Protein AF-A0A9W6KI22-F1 (afdb_monomer)

Solvent-accessible surface area (backbone atoms only — not comparable to full-atom values): 14494 Å² total; per-residue (Å²): 106,60,57,59,58,27,51,49,52,52,46,45,30,49,77,50,69,54,68,51,52,61,64,27,21,73,68,33,84,44,54,39,67,62,58,53,5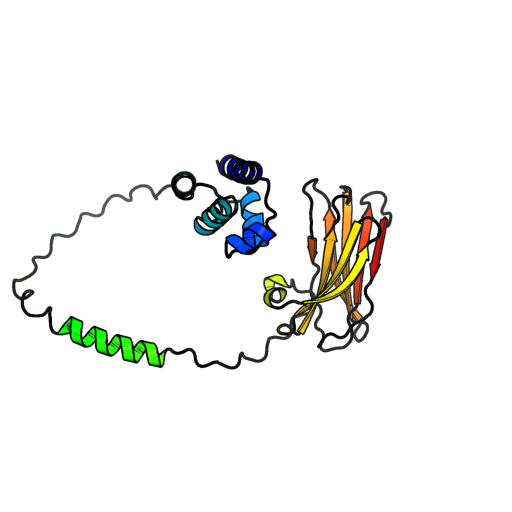4,53,69,60,52,84,62,82,64,56,69,67,62,50,42,28,52,32,51,44,34,75,43,64,51,69,65,52,47,59,51,49,53,52,56,48,40,70,77,51,61,75,78,75,82,69,80,78,73,80,79,79,78,87,81,84,79,73,91,72,74,84,75,64,67,74,64,56,58,59,54,52,55,59,52,50,56,58,51,57,67,71,60,55,77,68,85,66,76,71,72,82,60,65,73,45,58,66,55,38,54,41,70,86,71,54,32,63,80,70,45,42,79,78,46,76,38,69,25,74,88,37,34,33,41,26,38,33,36,12,65,68,26,38,26,32,26,30,35,37,36,43,43,98,64,65,64,70,50,26,33,42,36,30,32,28,39,27,76,74,79,66,50,70,20,78,34,78,45,72,38,79,58,94,67,84,68,54,63,52,70,34,26,20,38,48,37,92,69,44,37,39,24,30,36,42,40,35,26,36,68,78,72,81,42,81,74,38,62,38,63,51,73,70,43,64,77,117

Organism: NCBI:txid53360

Mean predicted aligned error: 17.87 Å

Foldseek 3Di:
DLLVLLVVLVVLCVVLVNDQLCLLCVQQVDDSVLLVVSNVSPDHRDLSSQLSSCVSSVHDSVVNNVVSVVVVCVVPPDPDPDPDDDDDDDDDDDDPPVPPPPPVVVVVVVVVVVVVVVPPPDPPPPPQAAQDDAQAACVVSVQVVQKDFDDWDAWPPWFIWTWIARPRNQKTWIKTFTDLRDDAQKKKKKKKAFPQVRRMHIDIDHRHDNPDPRMDITTMDHLPRFFMKMKIWIFGNPPTDTPTMDMDPGDRDD

Secondary structure (DSSP, 8-state):
-HHHHHHHHHHHHHHTT---HHHHHHHHSS-HHHHHHHTT-SSPPPHHHHHHHHHHTT--HHHHHHHHHHHHHHHSPPPP----PPPPPPPPPPTTTTSSHHHHHHHHHHHHHHHHHHT---------PPPPPTT--TTTTTGGGS-EEEEEEEETTTEEEEEEEETTTTEEEEEEEE-TTPPTTEEEEEEEEETTTTEEEEEEEEE-SSS---EEE---EESTTS-BEEEEEEEESSS--EEEEEE---B---

Radius of gyration: 26.82 Å; Cα contacts (8 Å, |Δi|>4): 424; chains: 1; bounding box: 65×58×65 Å

Structure (mmCIF, N/CA/C/O backbone):
data_AF-A0A9W6KI22-F1
#
_entry.id   AF-A0A9W6KI22-F1
#
loop_
_atom_site.group_PDB
_atom_site.id
_atom_site.type_symbol
_atom_site.label_atom_id
_atom_site.label_alt_id
_atom_site.label_comp_id
_atom_site.label_asym_id
_atom_site.label_entity_id
_atom_site.label_seq_id
_atom_site.pdbx_PDB_ins_code
_atom_site.Cartn_x
_atom_site.Cartn_y
_atom_site.Cartn_z
_atom_site.occupancy
_atom_site.B_iso_or_equiv
_atom_site.auth_seq_id
_atom_site.auth_comp_id
_atom_site.auth_asym_id
_atom_site.auth_atom_id
_atom_site.pdbx_PDB_model_num
ATOM 1 N N . MET A 1 1 ? 23.356 12.192 -16.806 1.00 72.50 1 MET A N 1
ATOM 2 C CA . MET A 1 1 ? 23.162 12.197 -15.324 1.00 72.50 1 MET A CA 1
ATOM 3 C C . MET A 1 1 ? 21.825 11.533 -15.016 1.00 72.50 1 MET A C 1
ATOM 5 O O . MET A 1 1 ? 20.826 11.917 -15.613 1.00 72.50 1 MET A O 1
ATOM 9 N N . ILE A 1 2 ? 21.770 10.596 -14.056 1.00 82.50 2 ILE A N 1
ATOM 10 C CA . ILE A 1 2 ? 20.562 9.794 -13.734 1.00 82.50 2 ILE A CA 1
ATOM 11 C C . ILE A 1 2 ? 19.304 10.658 -13.530 1.00 82.50 2 ILE A C 1
ATOM 13 O O . ILE A 1 2 ? 18.219 10.283 -13.966 1.00 82.50 2 ILE A O 1
ATOM 17 N N . THR A 1 3 ? 19.441 11.825 -12.899 1.00 78.94 3 THR A N 1
ATOM 18 C CA . THR A 1 3 ? 18.341 12.771 -12.658 1.00 78.94 3 THR A CA 1
ATOM 19 C C . THR A 1 3 ? 17.706 13.296 -13.946 1.00 78.94 3 THR A C 1
ATOM 21 O O . THR A 1 3 ? 16.484 13.364 -14.034 1.00 78.94 3 THR A O 1
ATOM 24 N N . GLU A 1 4 ? 18.509 13.614 -14.960 1.00 83.06 4 GLU A N 1
ATOM 25 C CA . GLU A 1 4 ? 18.040 14.094 -16.265 1.00 83.06 4 GLU A CA 1
ATOM 26 C C . GLU A 1 4 ? 17.373 12.972 -17.070 1.00 83.06 4 GLU A C 1
ATOM 28 O O . GLU A 1 4 ? 16.301 13.159 -17.642 1.00 83.06 4 GLU A O 1
ATOM 33 N N . PHE A 1 5 ? 17.949 11.767 -17.033 1.00 89.12 5 PHE A N 1
ATOM 34 C CA . PHE A 1 5 ? 17.352 10.580 -17.647 1.00 89.12 5 PHE A CA 1
ATOM 35 C C . PHE A 1 5 ? 15.961 10.272 -17.069 1.00 89.12 5 PHE A C 1
ATOM 37 O O . PHE A 1 5 ? 15.013 10.006 -17.810 1.00 89.12 5 PHE A O 1
ATOM 44 N N . VAL A 1 6 ? 15.817 10.356 -15.743 1.00 88.38 6 VAL A N 1
ATOM 45 C CA . VAL A 1 6 ? 14.535 10.153 -15.054 1.00 88.38 6 VAL A CA 1
ATOM 46 C C . VAL A 1 6 ? 13.544 11.284 -15.337 1.00 88.38 6 VAL A C 1
ATOM 48 O O . VAL A 1 6 ? 12.361 11.012 -15.545 1.00 88.38 6 VAL A O 1
ATOM 51 N N . ALA A 1 7 ? 14.002 12.537 -15.393 1.00 80.00 7 ALA A N 1
ATOM 52 C CA . ALA A 1 7 ? 13.156 13.677 -15.744 1.00 80.00 7 ALA A CA 1
ATOM 53 C C . ALA A 1 7 ? 12.566 13.541 -17.156 1.00 80.00 7 ALA A C 1
ATOM 55 O O . ALA A 1 7 ? 11.394 13.847 -17.376 1.00 80.00 7 ALA A O 1
ATOM 56 N N . ASP A 1 8 ? 13.341 13.017 -18.101 1.00 88.50 8 ASP A N 1
ATOM 57 C CA . ASP A 1 8 ? 12.856 12.789 -19.458 1.00 88.50 8 ASP A CA 1
ATOM 58 C C . ASP A 1 8 ? 11.905 11.586 -19.553 1.00 88.50 8 ASP A C 1
ATOM 60 O O . ASP A 1 8 ? 10.964 11.625 -20.342 1.00 88.50 8 ASP A O 1
ATOM 64 N N . LEU A 1 9 ? 12.069 10.544 -18.726 1.00 89.88 9 LEU A N 1
ATOM 65 C CA . LEU A 1 9 ? 11.066 9.473 -18.610 1.00 89.88 9 LEU A CA 1
ATOM 66 C C . LEU A 1 9 ? 9.753 9.995 -18.013 1.00 89.88 9 LEU A C 1
ATOM 68 O O . LEU A 1 9 ? 8.669 9.604 -18.448 1.00 89.88 9 LEU A O 1
ATOM 72 N N . ALA A 1 10 ? 9.832 10.908 -17.041 1.00 81.81 10 ALA A N 1
ATOM 73 C CA . ALA A 1 10 ? 8.656 11.585 -16.508 1.00 81.81 10 ALA A CA 1
ATOM 74 C C . ALA A 1 10 ? 7.961 12.436 -17.586 1.00 81.81 10 ALA A C 1
ATOM 76 O O . ALA A 1 10 ? 6.735 12.398 -17.688 1.00 81.81 10 ALA A O 1
ATOM 77 N N . ARG A 1 11 ? 8.733 13.133 -18.431 1.00 81.50 11 ARG A N 1
ATOM 78 C CA . ARG A 1 11 ? 8.214 13.910 -19.567 1.00 81.50 11 ARG A CA 1
ATOM 79 C C . ARG A 1 11 ? 7.553 13.029 -20.622 1.00 81.50 11 ARG A C 1
ATOM 81 O O . ARG A 1 11 ? 6.425 13.312 -21.003 1.00 81.50 11 ARG A O 1
ATOM 88 N N . LEU A 1 12 ? 8.183 11.917 -21.002 1.00 89.94 12 LEU A N 1
ATOM 89 C CA . LEU A 1 12 ? 7.588 10.927 -21.906 1.00 89.94 12 LEU A CA 1
ATOM 90 C C . LEU A 1 12 ? 6.222 10.460 -21.389 1.00 89.94 12 LEU A C 1
ATOM 92 O O . LEU A 1 12 ? 5.256 10.358 -22.140 1.00 89.94 12 LEU A O 1
ATOM 96 N N . ARG A 1 13 ? 6.122 10.196 -20.081 1.00 84.44 13 ARG A N 1
ATOM 97 C CA . ARG A 1 13 ? 4.851 9.813 -19.462 1.00 84.44 13 ARG A CA 1
ATOM 98 C C . ARG A 1 13 ? 3.817 10.938 -19.524 1.00 84.44 13 ARG A C 1
ATOM 100 O O . ARG A 1 13 ? 2.644 10.641 -19.723 1.00 84.44 13 ARG A O 1
ATOM 107 N N . GLN A 1 14 ? 4.214 12.199 -19.361 1.00 70.25 14 GLN A N 1
ATOM 108 C CA . GLN A 1 14 ? 3.308 13.343 -19.521 1.00 70.25 14 GLN A CA 1
ATOM 109 C C . GLN A 1 14 ? 2.810 13.478 -20.966 1.00 70.25 14 GLN A C 1
ATOM 111 O O . GLN A 1 14 ? 1.608 13.617 -21.176 1.00 70.25 14 GLN A O 1
ATOM 116 N N . GLU A 1 15 ? 3.702 13.364 -21.950 1.00 73.88 15 GLU A N 1
ATOM 117 C CA . GLU A 1 15 ? 3.374 13.416 -23.384 1.00 73.88 15 GLU A CA 1
ATOM 118 C C . GLU A 1 15 ? 2.418 12.288 -23.799 1.00 73.88 15 GLU A C 1
ATOM 120 O O . GLU A 1 15 ? 1.520 12.498 -24.611 1.00 73.88 15 GLU A O 1
ATOM 125 N N . ALA A 1 16 ? 2.529 11.121 -23.160 1.00 79.19 16 ALA A N 1
ATOM 126 C CA . ALA A 1 16 ? 1.617 9.991 -23.329 1.00 79.19 16 ALA A CA 1
ATOM 127 C C . ALA A 1 16 ? 0.239 10.168 -22.647 1.00 79.19 16 ALA A C 1
ATOM 129 O O . ALA A 1 16 ? -0.540 9.217 -22.561 1.00 79.19 16 ALA A O 1
ATOM 130 N N . GLY A 1 17 ? -0.070 11.354 -22.109 1.00 64.50 17 GLY A N 1
ATOM 131 C CA . GLY A 1 17 ? -1.326 11.625 -21.401 1.00 64.50 17 GLY A CA 1
ATOM 132 C C . GLY A 1 17 ? -1.336 11.143 -19.949 1.00 64.50 17 GLY A C 1
ATOM 133 O O . GLY A 1 17 ? -2.397 10.895 -19.381 1.00 64.50 17 GLY A O 1
ATOM 134 N N . GLN A 1 18 ? -0.154 10.989 -19.348 1.00 69.56 18 GLN A N 1
ATOM 135 C CA . GLN A 1 18 ? 0.046 10.634 -17.944 1.00 69.56 18 GLN A CA 1
ATOM 136 C C . GLN A 1 18 ? -0.682 9.343 -17.516 1.00 69.56 18 GLN A C 1
ATOM 138 O O . GLN A 1 18 ? -1.385 9.333 -16.499 1.00 69.56 18 GLN A O 1
ATOM 143 N N . PRO A 1 19 ? -0.501 8.214 -18.239 1.00 72.69 19 PRO A N 1
ATOM 144 C CA . PRO A 1 19 ? -1.148 6.956 -17.889 1.00 72.69 19 PRO A CA 1
ATOM 145 C C . PRO A 1 19 ? -0.818 6.562 -16.445 1.00 72.69 19 PRO A C 1
ATOM 147 O O . PRO A 1 19 ? 0.294 6.786 -15.947 1.00 72.69 19 PRO A O 1
ATOM 150 N N . SER A 1 20 ? -1.796 5.991 -15.739 1.00 74.19 20 SER A N 1
ATOM 151 C CA . SER A 1 20 ? -1.563 5.484 -14.388 1.00 74.19 20 SER A CA 1
ATOM 152 C C . SER A 1 20 ? -0.548 4.344 -14.448 1.00 74.19 20 SER A C 1
ATOM 154 O O . SER A 1 20 ? -0.566 3.527 -15.368 1.00 74.19 20 SER A O 1
ATOM 156 N N . LEU A 1 21 ? 0.321 4.240 -13.444 1.00 74.19 21 LEU A N 1
ATOM 157 C CA . LEU A 1 21 ? 1.302 3.152 -13.362 1.00 74.19 21 LEU A CA 1
ATOM 158 C C . LEU A 1 21 ? 0.623 1.763 -13.352 1.00 74.19 21 LEU A C 1
ATOM 160 O O . LEU A 1 21 ? 1.250 0.770 -13.699 1.00 74.19 21 LEU A O 1
ATOM 164 N N . ARG A 1 22 ? -0.673 1.690 -13.006 1.00 70.56 22 ARG A N 1
ATOM 165 C CA . ARG A 1 22 ? -1.488 0.467 -13.056 1.00 70.56 22 ARG A CA 1
ATOM 166 C C . ARG A 1 22 ? -1.847 0.094 -14.494 1.00 70.56 22 ARG A C 1
ATOM 168 O O . ARG A 1 22 ? -1.623 -1.039 -14.895 1.00 70.56 22 ARG A O 1
ATOM 175 N N . ARG A 1 23 ? -2.298 1.069 -15.288 1.00 76.06 23 ARG A N 1
ATOM 176 C CA . ARG A 1 23 ? -2.519 0.904 -16.733 1.00 76.06 23 ARG A CA 1
ATOM 177 C C . ARG A 1 23 ? -1.216 0.581 -17.467 1.00 76.06 23 ARG A C 1
ATOM 179 O O . ARG A 1 23 ? -1.202 -0.189 -18.420 1.00 76.06 23 ARG A O 1
ATOM 186 N N . MET A 1 24 ? -0.107 1.156 -17.009 1.00 81.25 24 MET A N 1
ATOM 187 C CA . MET A 1 24 ? 1.217 0.843 -17.542 1.00 81.25 24 MET A CA 1
ATOM 188 C C . MET A 1 24 ? 1.662 -0.581 -17.184 1.00 81.25 24 MET A C 1
ATOM 190 O O . MET A 1 24 ? 2.237 -1.260 -18.028 1.00 81.25 24 MET A O 1
ATOM 194 N N . ALA A 1 25 ? 1.360 -1.058 -15.972 1.00 76.00 25 ALA A N 1
ATOM 195 C CA . ALA A 1 25 ? 1.657 -2.425 -15.538 1.00 76.00 25 ALA A CA 1
ATOM 196 C C . ALA A 1 25 ? 0.929 -3.481 -16.387 1.00 76.00 25 ALA A C 1
ATOM 198 O O . ALA A 1 25 ? 1.526 -4.492 -16.752 1.00 76.00 25 ALA A O 1
ATOM 199 N N . GLU A 1 26 ? -0.324 -3.209 -16.768 1.00 72.12 26 GLU A N 1
ATOM 200 C CA . GLU A 1 26 ? -1.114 -4.059 -17.672 1.00 72.12 26 GLU A CA 1
ATOM 201 C C . GLU A 1 26 ? -0.474 -4.191 -19.064 1.00 72.12 26 GLU A C 1
ATOM 203 O O . GLU A 1 26 ? -0.475 -5.277 -19.638 1.00 72.12 26 GLU A O 1
ATOM 208 N N . LYS A 1 27 ? 0.126 -3.113 -19.591 1.00 71.94 27 LYS A N 1
ATOM 209 C CA . LYS A 1 27 ? 0.861 -3.123 -20.871 1.00 71.94 27 LYS A CA 1
ATOM 210 C C . LYS A 1 27 ? 2.283 -3.696 -20.760 1.00 71.94 27 LYS A C 1
ATOM 212 O O . LYS A 1 27 ? 2.824 -4.203 -21.739 1.00 71.94 27 LYS A O 1
ATOM 217 N N . GLY A 1 28 ? 2.926 -3.530 -19.605 1.00 62.56 28 GLY A N 1
ATOM 218 C CA . GLY A 1 28 ? 4.374 -3.681 -19.448 1.00 62.56 28 GLY A CA 1
ATOM 219 C C . GLY A 1 28 ? 4.847 -5.019 -18.887 1.00 62.56 28 GLY A C 1
ATOM 220 O O . GLY A 1 28 ? 6.049 -5.249 -18.888 1.00 62.56 28 GLY A O 1
ATOM 221 N N . HIS A 1 29 ? 3.956 -5.886 -18.393 1.00 64.81 29 HIS A N 1
ATOM 222 C CA . HIS A 1 29 ? 4.313 -7.118 -17.663 1.00 64.81 29 HIS A CA 1
ATOM 223 C C . HIS A 1 29 ? 5.250 -6.896 -16.452 1.00 64.81 29 HIS A C 1
ATOM 225 O O . HIS A 1 29 ? 5.902 -7.825 -15.983 1.00 64.81 29 HIS A O 1
ATOM 231 N N . TYR A 1 30 ? 5.287 -5.675 -15.908 1.00 71.50 30 TYR A N 1
ATOM 232 C CA . TYR A 1 30 ? 5.976 -5.321 -14.664 1.00 71.50 30 TYR A CA 1
ATOM 233 C C . TYR A 1 30 ? 4.970 -4.783 -13.653 1.00 71.50 30 TYR A C 1
ATOM 235 O O . TYR A 1 30 ? 3.969 -4.172 -14.024 1.00 71.50 30 TYR A O 1
ATOM 243 N N . SER A 1 31 ? 5.240 -4.970 -12.360 1.00 70.25 31 SER A N 1
ATOM 244 C CA . SER A 1 31 ? 4.373 -4.430 -11.313 1.00 70.25 31 SER A CA 1
ATOM 245 C C . SER A 1 31 ? 4.371 -2.897 -11.326 1.00 70.25 31 SER A C 1
ATOM 247 O O . SER A 1 31 ? 5.374 -2.250 -11.632 1.00 70.25 31 SER A O 1
ATOM 249 N N . HIS A 1 32 ? 3.252 -2.297 -10.917 1.00 60.56 32 HIS A N 1
ATOM 250 C CA . HIS A 1 32 ? 3.150 -0.849 -10.706 1.00 60.56 32 HIS A CA 1
ATOM 251 C C . HIS A 1 32 ? 4.264 -0.330 -9.779 1.00 60.56 32 HIS A C 1
ATOM 253 O O . HIS A 1 32 ? 4.785 0.763 -9.985 1.00 60.56 32 HIS A O 1
ATOM 259 N N . THR A 1 33 ? 4.654 -1.107 -8.763 1.00 69.12 33 THR A N 1
ATOM 260 C CA . THR A 1 33 ? 5.739 -0.760 -7.834 1.00 69.12 33 THR A CA 1
ATOM 261 C C . THR A 1 33 ? 7.093 -0.698 -8.541 1.00 69.12 33 THR A C 1
ATOM 263 O O . THR A 1 33 ? 7.835 0.268 -8.359 1.00 69.12 33 THR A O 1
ATOM 266 N N . ALA A 1 34 ? 7.395 -1.670 -9.410 1.00 74.12 34 ALA A N 1
ATOM 267 C CA . ALA A 1 34 ? 8.600 -1.645 -10.235 1.00 74.12 34 ALA A CA 1
ATOM 268 C C . ALA A 1 34 ? 8.599 -0.425 -11.167 1.00 74.12 34 ALA A C 1
ATOM 270 O O . ALA A 1 34 ? 9.575 0.321 -11.201 1.00 74.12 34 ALA A O 1
ATOM 271 N N . LEU A 1 35 ? 7.484 -0.140 -11.842 1.00 80.31 35 LEU A N 1
ATOM 272 C CA . LEU A 1 35 ? 7.360 1.038 -12.706 1.00 80.31 35 LEU A CA 1
ATOM 273 C C . LEU A 1 35 ? 7.461 2.361 -11.929 1.00 80.31 35 LEU A C 1
ATOM 275 O O . LEU A 1 35 ? 8.036 3.322 -12.429 1.00 80.31 35 LEU A O 1
ATOM 279 N N . SER A 1 36 ? 6.970 2.417 -10.689 1.00 76.00 36 SER A N 1
ATOM 280 C CA . SER A 1 36 ? 7.130 3.589 -9.818 1.00 76.00 36 SER A CA 1
ATOM 281 C C . SER A 1 36 ? 8.596 3.852 -9.475 1.00 76.00 36 SER A C 1
ATOM 283 O O . SER A 1 36 ? 9.003 5.006 -9.347 1.00 76.00 36 SER A O 1
ATOM 285 N N . SER A 1 37 ? 9.399 2.794 -9.324 1.00 81.69 37 SER A N 1
ATOM 286 C CA . SER A 1 37 ? 10.819 2.914 -8.975 1.00 81.69 37 SER A CA 1
ATOM 287 C C . SER A 1 37 ? 11.656 3.582 -10.072 1.00 81.69 37 SER A C 1
ATOM 289 O O . SER A 1 37 ? 12.655 4.233 -9.759 1.00 81.69 37 SER A O 1
ATOM 291 N N . VAL A 1 38 ? 11.207 3.500 -11.332 1.00 85.75 38 VAL A N 1
ATOM 292 C CA . VAL A 1 38 ? 11.830 4.154 -12.496 1.00 85.75 38 VAL A CA 1
ATOM 293 C C . VAL A 1 38 ? 11.945 5.662 -12.284 1.00 85.75 38 VAL A C 1
ATOM 295 O O . VAL A 1 38 ? 12.946 6.265 -12.656 1.00 85.75 38 VAL A O 1
ATOM 298 N N . LEU A 1 39 ? 10.952 6.258 -11.620 1.00 81.62 39 LEU A N 1
ATOM 299 C CA . LEU A 1 39 ? 10.869 7.700 -11.398 1.00 81.62 39 LEU A CA 1
ATOM 300 C C . LEU A 1 39 ? 11.556 8.167 -10.103 1.00 81.62 39 LEU A C 1
ATOM 302 O O . LEU A 1 39 ? 11.495 9.344 -9.765 1.00 81.62 39 LEU A O 1
ATOM 306 N N . SER A 1 40 ? 12.212 7.264 -9.365 1.00 77.81 40 SER A N 1
ATOM 307 C CA . SER A 1 40 ? 12.787 7.574 -8.046 1.00 77.81 40 SER A CA 1
ATOM 308 C C . SER A 1 40 ? 14.089 8.380 -8.084 1.00 77.81 40 SER A C 1
ATOM 310 O O . SER A 1 40 ? 14.469 8.955 -7.068 1.00 77.81 40 SER A O 1
ATOM 312 N N . GLY A 1 41 ? 14.819 8.374 -9.206 1.00 74.75 41 GLY A N 1
ATOM 313 C CA . GLY A 1 41 ? 16.088 9.101 -9.352 1.00 74.75 41 GLY A CA 1
ATOM 314 C C . GLY A 1 41 ? 17.264 8.576 -8.513 1.00 74.75 41 GLY A C 1
ATOM 315 O O . GLY A 1 41 ? 18.350 9.139 -8.594 1.00 74.75 41 GLY A O 1
ATOM 316 N N . LYS A 1 42 ? 17.087 7.504 -7.723 1.00 76.88 42 LYS A N 1
ATOM 317 C CA . LYS A 1 42 ? 18.123 6.983 -6.804 1.00 76.88 42 LYS A CA 1
ATOM 318 C C . LYS A 1 42 ? 19.215 6.163 -7.498 1.00 76.88 42 LYS A C 1
ATOM 320 O O . LYS A 1 42 ? 20.333 6.082 -7.003 1.00 76.88 42 LYS A O 1
ATOM 325 N N . ARG A 1 43 ? 18.875 5.495 -8.600 1.00 82.69 43 ARG A N 1
ATOM 326 C CA . ARG A 1 43 ? 19.752 4.610 -9.384 1.00 82.69 43 ARG A CA 1
ATOM 327 C C . ARG A 1 43 ? 19.235 4.523 -10.812 1.00 82.69 43 ARG A C 1
ATOM 329 O O . ARG A 1 43 ? 18.037 4.701 -11.027 1.00 82.69 43 ARG A O 1
ATOM 336 N N . LEU A 1 44 ? 20.113 4.194 -11.760 1.00 87.12 44 LEU A N 1
ATOM 337 C CA . LEU A 1 44 ? 19.673 3.867 -13.112 1.00 87.12 44 LEU A CA 1
ATOM 338 C C . LEU A 1 44 ? 18.790 2.597 -13.049 1.00 87.12 44 LEU A C 1
ATOM 340 O O . LEU A 1 44 ? 19.231 1.584 -12.488 1.00 87.12 44 LEU A O 1
ATOM 344 N N . PRO A 1 45 ? 17.542 2.631 -13.551 1.00 87.38 45 PRO A N 1
ATOM 345 C CA . PRO A 1 45 ? 16.683 1.447 -13.622 1.00 87.38 45 PRO A CA 1
ATOM 346 C C . PRO A 1 45 ? 17.286 0.389 -14.554 1.00 87.38 45 PRO A C 1
ATOM 348 O O . PRO A 1 45 ? 18.131 0.712 -15.387 1.00 87.38 45 PRO A O 1
ATOM 351 N N . SER A 1 46 ? 16.853 -0.874 -14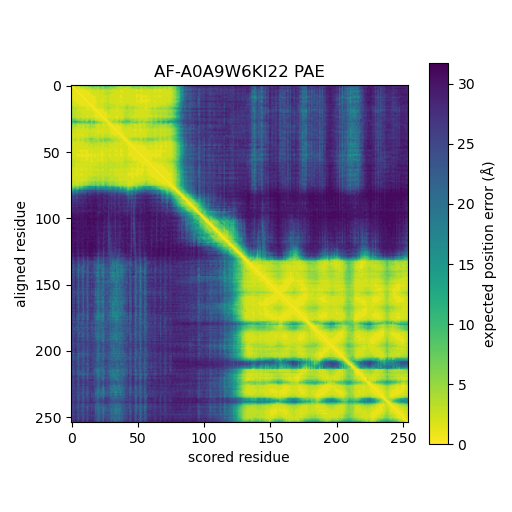.460 1.00 88.31 46 SER A N 1
ATOM 352 C CA . SER A 1 46 ? 17.298 -1.885 -15.431 1.00 88.31 46 SER A CA 1
ATOM 353 C C . SER A 1 46 ? 16.826 -1.533 -16.846 1.00 88.31 46 SER A C 1
ATOM 355 O O . SER A 1 46 ? 15.808 -0.854 -17.030 1.00 88.31 46 SER A O 1
ATOM 357 N N . GLN A 1 47 ? 17.562 -2.004 -17.855 1.00 90.06 47 GLN A N 1
ATOM 358 C CA . GLN A 1 47 ? 17.222 -1.781 -19.260 1.00 90.06 47 GLN A CA 1
ATOM 359 C C . GLN A 1 47 ? 15.806 -2.279 -19.570 1.00 90.06 47 GLN A C 1
ATOM 361 O O . GLN A 1 47 ? 15.003 -1.538 -20.128 1.00 90.06 47 GLN A O 1
ATOM 366 N N . GLU A 1 48 ? 15.464 -3.495 -19.140 1.00 86.94 48 GLU A N 1
ATOM 367 C CA . GLU A 1 48 ? 14.148 -4.092 -19.391 1.00 86.94 48 GLU A CA 1
ATOM 368 C C . GLU A 1 48 ? 13.004 -3.299 -18.745 1.00 86.94 48 GLU A C 1
ATOM 370 O O . GLU A 1 48 ? 12.000 -3.017 -19.400 1.00 86.94 48 GLU A O 1
ATOM 375 N N . LEU A 1 49 ? 13.179 -2.865 -17.491 1.00 87.06 49 LEU A N 1
ATOM 376 C CA . LEU A 1 49 ? 12.186 -2.060 -16.780 1.00 87.06 49 LEU A CA 1
ATOM 377 C C . LEU A 1 49 ? 12.001 -0.684 -17.439 1.00 87.06 49 LEU A C 1
ATOM 379 O O . LEU A 1 49 ? 10.883 -0.178 -17.527 1.00 87.06 49 LEU A O 1
ATOM 383 N N . THR A 1 50 ? 13.088 -0.102 -17.950 1.00 92.12 50 THR A N 1
ATOM 384 C CA . THR A 1 50 ? 13.052 1.142 -18.729 1.00 92.12 50 THR A CA 1
ATOM 385 C C . THR A 1 50 ? 12.271 0.946 -20.031 1.00 92.12 50 THR A C 1
ATOM 387 O O . THR A 1 50 ? 11.395 1.749 -20.339 1.00 92.12 50 THR A O 1
ATOM 390 N N . MET A 1 51 ? 12.529 -0.131 -20.782 1.00 93.81 51 MET A N 1
ATOM 391 C CA . MET A 1 51 ? 11.811 -0.411 -22.034 1.00 93.81 51 MET A CA 1
ATOM 392 C C . MET A 1 51 ? 10.324 -0.673 -21.791 1.00 93.81 51 MET A C 1
ATOM 394 O O . MET A 1 51 ? 9.488 -0.184 -22.544 1.00 93.81 51 MET A O 1
ATOM 398 N N . ALA A 1 52 ? 9.972 -1.381 -20.716 1.00 86.56 52 ALA A N 1
ATOM 399 C CA . ALA A 1 52 ? 8.578 -1.592 -20.344 1.00 86.56 52 ALA A CA 1
ATOM 400 C C . ALA A 1 52 ? 7.856 -0.282 -20.000 1.00 86.56 52 ALA A C 1
ATOM 402 O O . ALA A 1 52 ? 6.710 -0.087 -20.403 1.00 86.56 52 ALA A O 1
ATOM 403 N N . PHE A 1 53 ? 8.532 0.635 -19.300 1.00 89.38 53 PHE A N 1
ATOM 404 C CA . PHE A 1 53 ? 8.006 1.967 -19.007 1.00 89.38 53 PHE A CA 1
ATOM 405 C C . PHE A 1 53 ? 7.775 2.776 -20.292 1.00 89.38 53 PHE A C 1
ATOM 407 O O . PHE A 1 53 ? 6.712 3.365 -20.471 1.00 89.38 53 PHE A O 1
ATOM 414 N N . VAL A 1 54 ? 8.743 2.756 -21.212 1.00 94.62 54 VAL A N 1
ATOM 415 C CA . VAL A 1 54 ? 8.675 3.449 -22.508 1.00 94.62 54 VAL A CA 1
ATOM 416 C C . VAL A 1 54 ? 7.550 2.894 -23.378 1.00 94.62 54 VAL A C 1
ATOM 418 O O . VAL A 1 54 ? 6.732 3.665 -23.873 1.00 94.62 54 VAL A O 1
ATOM 421 N N . ARG A 1 55 ? 7.448 1.566 -23.496 1.00 91.31 55 ARG A N 1
ATOM 422 C CA . ARG A 1 55 ? 6.379 0.883 -24.236 1.00 91.31 55 ARG A CA 1
ATOM 423 C C . ARG A 1 55 ? 5.000 1.209 -23.676 1.00 91.31 55 ARG A C 1
ATOM 425 O O . ARG A 1 55 ? 4.055 1.417 -24.426 1.00 91.31 55 ARG A O 1
ATOM 432 N N . ALA A 1 56 ? 4.871 1.275 -22.353 1.00 87.44 56 ALA A N 1
ATOM 433 C CA . ALA A 1 56 ? 3.611 1.619 -21.710 1.00 87.44 56 ALA A CA 1
ATOM 434 C C . ALA A 1 56 ? 3.173 3.076 -21.962 1.00 87.44 56 ALA A C 1
ATOM 436 O O . ALA A 1 56 ? 1.972 3.354 -21.947 1.00 87.44 56 ALA A O 1
ATOM 437 N N . CYS A 1 57 ? 4.135 3.965 -22.222 1.00 88.12 57 CYS A N 1
ATOM 438 C CA . CYS A 1 57 ? 3.933 5.347 -22.662 1.00 88.12 57 CYS A CA 1
ATOM 439 C C . CYS A 1 57 ? 3.912 5.499 -24.195 1.00 88.12 57 CYS A C 1
ATOM 441 O O . CYS A 1 57 ? 3.976 6.621 -24.682 1.00 88.12 57 CYS A O 1
ATOM 443 N N . ASP A 1 58 ? 3.863 4.396 -24.949 1.00 88.94 58 ASP A N 1
ATOM 444 C CA . ASP A 1 58 ? 3.858 4.388 -26.418 1.00 88.94 58 ASP A CA 1
ATOM 445 C C . ASP A 1 58 ? 5.064 5.146 -27.041 1.00 88.94 58 ASP A C 1
ATOM 447 O O . ASP A 1 58 ? 4.981 5.704 -28.134 1.00 88.94 58 ASP A O 1
ATOM 451 N N . GLY A 1 59 ? 6.205 5.163 -26.337 1.00 89.12 59 GLY A N 1
ATOM 452 C CA . GLY A 1 59 ? 7.457 5.777 -26.787 1.00 89.12 59 GLY A CA 1
ATOM 453 C C . GLY A 1 59 ? 8.344 4.844 -27.624 1.00 89.12 59 GLY A C 1
ATOM 454 O O . GLY A 1 59 ? 8.185 3.624 -27.613 1.00 89.12 59 GLY A O 1
ATOM 455 N N . ASP A 1 60 ? 9.333 5.414 -28.320 1.00 92.38 60 ASP A N 1
ATOM 456 C CA . ASP A 1 60 ? 10.263 4.651 -29.166 1.00 92.38 60 ASP A CA 1
ATOM 457 C C . ASP A 1 60 ? 11.330 3.908 -28.339 1.00 92.38 60 ASP A C 1
ATOM 459 O O . ASP A 1 60 ? 12.324 4.485 -27.884 1.00 92.38 60 ASP A O 1
ATOM 463 N N . GLU A 1 61 ? 11.149 2.596 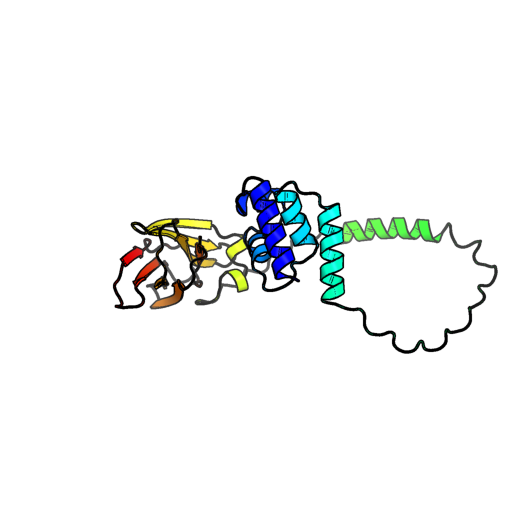-28.174 1.00 91.12 61 GLU A N 1
ATOM 464 C CA . GLU A 1 61 ? 12.088 1.736 -27.447 1.00 91.12 61 GLU A CA 1
ATOM 465 C C . GLU A 1 61 ? 13.520 1.786 -28.005 1.00 91.12 61 GLU A C 1
ATOM 467 O O . GLU A 1 61 ? 14.464 1.621 -27.237 1.00 91.12 61 GLU A O 1
ATOM 472 N N . SER A 1 62 ? 13.727 2.021 -29.305 1.00 91.06 62 SER A N 1
ATOM 473 C CA . SER A 1 62 ? 15.071 2.040 -29.900 1.00 91.06 62 SER A CA 1
ATOM 474 C C . SER A 1 62 ? 15.884 3.259 -29.451 1.00 91.06 62 SER A C 1
ATOM 476 O O . SER A 1 62 ? 17.041 3.122 -29.040 1.00 91.06 62 SER A O 1
ATOM 478 N N . VAL A 1 63 ? 15.247 4.433 -29.426 1.00 94.38 63 VAL A N 1
ATOM 479 C CA . VAL A 1 63 ? 15.834 5.694 -28.951 1.00 94.38 63 VAL A CA 1
ATOM 480 C C . VAL A 1 63 ? 16.172 5.591 -27.469 1.00 94.38 63 VAL A C 1
ATOM 482 O O . VAL A 1 63 ? 17.279 5.934 -27.039 1.00 94.38 63 VAL A O 1
ATOM 485 N N . TRP A 1 64 ? 15.231 5.073 -26.682 1.00 94.06 64 TRP A N 1
ATOM 486 C CA . TRP A 1 64 ? 15.404 4.924 -25.243 1.00 94.06 64 TRP A CA 1
ATOM 487 C C . TRP A 1 64 ? 16.450 3.874 -24.878 1.00 94.06 64 TRP A C 1
ATOM 489 O O . TRP A 1 64 ? 17.176 4.061 -23.902 1.00 94.06 64 TRP A O 1
ATOM 499 N N . ARG A 1 65 ? 16.583 2.807 -25.672 1.00 94.50 65 ARG A N 1
ATOM 500 C CA . ARG A 1 65 ? 17.613 1.781 -25.486 1.00 94.50 65 ARG A CA 1
ATOM 501 C C . ARG A 1 65 ? 19.012 2.341 -25.694 1.00 94.50 65 ARG A C 1
ATOM 503 O O . ARG A 1 65 ? 19.844 2.224 -24.800 1.00 94.50 65 ARG A O 1
ATOM 510 N N . ALA A 1 66 ? 19.231 3.026 -26.815 1.00 92.19 66 ALA A N 1
ATOM 511 C CA . ALA A 1 66 ? 20.511 3.666 -27.105 1.00 92.19 66 ALA A CA 1
ATOM 512 C C . ALA A 1 66 ? 20.878 4.705 -26.034 1.00 92.19 66 ALA A C 1
ATOM 514 O O . ALA A 1 66 ? 22.037 4.842 -25.650 1.00 92.19 66 ALA A O 1
ATOM 515 N N . ARG A 1 67 ? 19.886 5.438 -25.515 1.00 94.00 67 ARG A N 1
ATOM 516 C CA . ARG A 1 67 ? 20.101 6.389 -24.422 1.00 94.00 67 ARG A CA 1
ATOM 517 C C . ARG A 1 67 ? 20.470 5.701 -23.107 1.00 94.00 67 ARG A C 1
ATOM 519 O O . ARG A 1 67 ? 21.400 6.151 -22.446 1.00 94.00 67 ARG A O 1
ATOM 526 N N . TRP A 1 68 ? 19.763 4.631 -22.742 1.00 95.19 68 TRP A N 1
ATOM 527 C CA . TRP A 1 68 ? 20.047 3.856 -21.533 1.00 95.19 68 TRP A CA 1
ATOM 528 C C . TRP A 1 68 ? 21.468 3.284 -21.557 1.00 95.19 68 TRP A C 1
ATOM 530 O O . TRP A 1 68 ? 22.184 3.383 -20.567 1.00 95.19 68 TRP A O 1
ATOM 540 N N . GLU A 1 69 ? 21.902 2.752 -22.703 1.00 92.56 69 GLU A N 1
ATOM 541 C CA . GLU A 1 69 ? 23.252 2.204 -22.886 1.00 92.56 69 GLU A CA 1
ATOM 542 C C . GLU A 1 69 ? 24.345 3.260 -22.673 1.00 92.56 69 GLU A C 1
ATOM 544 O O . GLU A 1 69 ? 25.351 2.966 -22.026 1.00 92.56 69 GLU A O 1
ATOM 549 N N . ARG A 1 70 ? 24.136 4.500 -23.142 1.00 91.19 70 ARG A N 1
ATOM 550 C CA . ARG A 1 70 ? 25.071 5.611 -22.888 1.00 91.19 70 ARG A CA 1
ATOM 551 C C . ARG A 1 70 ? 25.182 5.940 -21.400 1.00 91.19 70 ARG A C 1
ATOM 553 O O . ARG A 1 70 ? 26.290 5.960 -20.877 1.00 91.19 70 ARG A O 1
ATOM 560 N N . GLU A 1 71 ? 24.056 6.141 -20.712 1.00 91.94 71 GLU A N 1
ATOM 561 C CA . GLU A 1 71 ? 24.059 6.447 -19.269 1.00 91.94 71 GLU A CA 1
ATOM 562 C C . GLU A 1 71 ? 24.661 5.287 -18.459 1.00 91.94 71 GLU A C 1
ATOM 564 O O . GLU A 1 71 ? 25.412 5.502 -17.511 1.00 91.94 71 GLU A O 1
ATOM 569 N N . HIS A 1 72 ? 24.385 4.038 -18.849 1.00 91.56 72 HIS A N 1
ATOM 570 C CA . HIS A 1 72 ? 24.973 2.867 -18.207 1.00 91.56 72 HIS A CA 1
ATOM 571 C C . HIS A 1 72 ? 26.494 2.807 -18.392 1.00 91.56 72 HIS A C 1
ATOM 573 O O . HIS A 1 72 ? 27.197 2.467 -17.442 1.00 91.56 72 HIS A O 1
ATOM 579 N N . ALA A 1 73 ? 27.008 3.132 -19.582 1.00 88.81 73 ALA A N 1
ATOM 580 C CA . ALA A 1 73 ? 28.443 3.164 -19.860 1.00 88.81 73 ALA A CA 1
ATOM 581 C C . ALA A 1 73 ? 29.166 4.299 -19.116 1.00 88.81 73 ALA A C 1
ATOM 583 O O . ALA A 1 73 ? 30.293 4.109 -18.667 1.00 88.81 73 ALA A O 1
ATOM 584 N N . GLU A 1 74 ? 28.521 5.456 -18.941 1.00 87.50 74 GLU A N 1
ATOM 585 C CA . GLU A 1 74 ? 29.056 6.559 -18.131 1.00 87.50 74 GLU A CA 1
ATOM 586 C C . GLU A 1 74 ? 29.134 6.198 -16.640 1.00 87.50 74 GLU A C 1
ATOM 588 O O . GLU A 1 74 ? 30.111 6.530 -15.971 1.00 87.50 74 GLU A O 1
ATOM 593 N N . LEU A 1 75 ? 28.121 5.496 -16.118 1.00 86.38 75 LEU A N 1
ATOM 594 C CA . LEU A 1 75 ? 28.076 5.055 -14.718 1.00 86.38 75 LEU A CA 1
ATOM 595 C C . LEU A 1 75 ? 28.963 3.837 -14.442 1.00 86.38 75 LEU A C 1
ATOM 597 O O . LEU A 1 75 ? 29.435 3.665 -13.320 1.00 86.38 75 LEU A O 1
ATOM 601 N N . ASN A 1 76 ? 29.175 2.995 -15.454 1.00 85.00 76 ASN A N 1
ATOM 602 C CA . ASN A 1 76 ? 29.996 1.791 -15.390 1.00 85.00 76 ASN A CA 1
ATOM 603 C C . ASN A 1 76 ? 31.077 1.848 -16.477 1.00 85.00 76 ASN A C 1
ATOM 605 O O . ASN A 1 76 ? 31.002 1.095 -17.456 1.00 85.00 76 ASN A O 1
ATOM 609 N N . PRO A 1 77 ? 32.077 2.736 -16.333 1.00 77.56 77 PRO A N 1
ATOM 610 C CA . PRO A 1 77 ? 33.174 2.787 -17.280 1.00 77.56 77 PRO A CA 1
ATOM 611 C C . PRO A 1 77 ? 33.880 1.423 -17.300 1.00 77.56 77 PRO A C 1
ATOM 613 O O . PRO A 1 77 ? 34.078 0.818 -16.238 1.00 77.56 77 PRO A O 1
ATOM 616 N N . PRO A 1 78 ? 34.257 0.905 -18.483 1.00 73.25 78 PRO A N 1
ATOM 617 C CA . PRO A 1 78 ? 35.002 -0.340 -18.554 1.00 73.25 78 PRO A CA 1
ATOM 618 C C . PRO A 1 78 ? 36.291 -0.210 -17.731 1.00 73.25 78 PRO A C 1
ATOM 620 O O . PRO A 1 78 ? 36.891 0.871 -17.700 1.00 73.25 78 PRO A O 1
ATOM 623 N N . PRO A 1 79 ? 36.739 -1.291 -17.065 1.00 67.50 79 PRO A N 1
ATOM 624 C CA . PRO A 1 79 ? 38.023 -1.273 -16.383 1.00 67.50 79 PRO A CA 1
ATOM 625 C C . PRO A 1 79 ? 39.098 -0.844 -17.383 1.00 67.50 79 PRO A C 1
ATOM 627 O O . PRO A 1 79 ? 39.121 -1.331 -18.518 1.00 67.50 79 PRO A O 1
ATOM 630 N N . ALA A 1 80 ? 39.961 0.090 -16.966 1.00 66.56 80 ALA A N 1
ATOM 631 C CA . ALA A 1 80 ? 41.104 0.518 -17.765 1.00 66.56 80 ALA A CA 1
ATOM 632 C C . ALA A 1 80 ? 41.819 -0.730 -18.303 1.00 66.56 80 ALA A C 1
ATOM 634 O O . ALA A 1 80 ? 41.963 -1.692 -17.541 1.00 66.56 80 ALA A O 1
ATOM 635 N N . PRO A 1 81 ? 42.217 -0.759 -19.589 1.00 60.25 81 PRO A N 1
ATOM 636 C CA . PRO A 1 81 ? 42.776 -1.959 -20.186 1.00 60.25 81 PRO A CA 1
ATOM 637 C C . PRO A 1 81 ? 43.961 -2.421 -19.341 1.00 60.25 81 PRO A C 1
ATOM 639 O O . PRO A 1 81 ? 45.012 -1.778 -19.311 1.00 60.25 81 PRO A O 1
ATOM 642 N N . ALA A 1 82 ? 43.771 -3.533 -18.627 1.00 57.53 82 ALA A N 1
ATOM 643 C CA . ALA A 1 82 ? 44.869 -4.251 -18.016 1.00 57.53 82 ALA A CA 1
ATOM 644 C C . ALA A 1 82 ? 45.828 -4.577 -19.158 1.00 57.53 82 ALA A C 1
ATOM 646 O O . ALA A 1 82 ? 45.402 -5.142 -20.170 1.00 57.53 82 ALA A O 1
ATOM 647 N N . ALA A 1 83 ? 47.081 -4.136 -19.020 1.00 56.31 83 ALA A N 1
ATOM 648 C CA . ALA A 1 83 ? 48.130 -4.346 -20.003 1.00 56.31 83 ALA A CA 1
ATOM 649 C C . ALA A 1 83 ? 48.025 -5.772 -20.552 1.00 56.31 83 ALA A C 1
ATOM 651 O O . ALA A 1 83 ? 48.093 -6.742 -19.794 1.00 56.31 83 ALA A O 1
ATOM 652 N N . ALA A 1 84 ? 47.758 -5.870 -21.855 1.00 52.03 84 ALA A N 1
ATOM 653 C CA . ALA A 1 84 ? 47.509 -7.133 -22.519 1.00 52.03 84 ALA A CA 1
ATOM 654 C C . ALA A 1 84 ? 48.674 -8.086 -22.233 1.00 52.03 84 ALA A C 1
ATOM 656 O O . ALA A 1 84 ? 49.802 -7.849 -22.669 1.00 52.03 84 ALA A O 1
ATOM 657 N N . LEU A 1 85 ? 48.405 -9.169 -21.502 1.00 55.56 85 LEU A N 1
ATOM 658 C CA . LEU A 1 85 ? 49.305 -10.314 -21.508 1.00 55.56 85 LEU A CA 1
ATOM 659 C C . LEU A 1 85 ? 49.457 -10.772 -22.968 1.00 55.56 85 LEU A C 1
ATOM 661 O O . LEU A 1 85 ? 48.454 -10.833 -23.688 1.00 55.56 85 LEU A O 1
ATOM 665 N N . PRO A 1 86 ? 50.686 -11.059 -23.430 1.00 54.47 86 PRO A N 1
ATOM 666 C CA . PRO A 1 86 ? 50.934 -11.382 -24.825 1.00 54.47 86 PRO A CA 1
ATOM 667 C C . PRO A 1 86 ? 50.093 -12.585 -25.259 1.00 54.47 86 PRO A C 1
ATOM 669 O O . PRO A 1 86 ? 50.039 -13.613 -24.580 1.00 54.47 86 PRO A O 1
ATOM 672 N N . ALA A 1 87 ? 49.425 -12.426 -26.401 1.00 57.84 87 ALA A N 1
ATOM 673 C CA . ALA A 1 87 ? 48.562 -13.433 -26.993 1.00 57.84 87 ALA A CA 1
ATOM 674 C C . ALA A 1 87 ? 49.320 -14.754 -27.208 1.00 57.84 87 ALA A C 1
ATOM 676 O O . ALA A 1 87 ? 50.400 -14.785 -27.800 1.00 57.84 87 ALA A O 1
ATOM 677 N N . ALA A 1 88 ? 48.727 -15.856 -26.746 1.00 55.75 88 ALA A N 1
ATOM 678 C CA . ALA A 1 88 ? 49.224 -17.198 -27.020 1.00 55.75 88 ALA A CA 1
ATOM 679 C C . ALA A 1 88 ? 49.198 -17.492 -28.539 1.00 55.75 88 ALA A C 1
ATOM 681 O O . ALA A 1 88 ? 48.285 -17.036 -29.236 1.00 55.75 88 ALA A O 1
ATOM 682 N N . PRO A 1 89 ? 50.163 -18.266 -29.072 1.00 55.34 89 PRO A N 1
ATOM 683 C CA . PRO A 1 89 ? 50.290 -18.492 -30.509 1.00 55.34 89 PRO A CA 1
ATOM 684 C C . PRO A 1 89 ? 49.108 -19.291 -31.088 1.00 55.34 89 PRO A C 1
ATOM 686 O O . PRO A 1 89 ? 48.508 -20.121 -30.391 1.00 55.34 89 PRO A O 1
ATOM 689 N N . PRO A 1 90 ? 48.780 -19.101 -32.381 1.00 56.44 90 PRO A N 1
ATOM 690 C CA . PRO A 1 90 ? 47.653 -19.777 -33.011 1.00 56.44 90 PRO A CA 1
ATOM 691 C C . PRO A 1 90 ? 47.901 -21.288 -33.112 1.00 56.44 90 PRO A C 1
ATOM 693 O O . PRO A 1 90 ? 48.856 -21.749 -33.741 1.00 56.44 90 PRO A O 1
ATOM 696 N N . ARG A 1 91 ? 47.005 -22.086 -32.519 1.00 64.56 91 ARG A N 1
ATOM 697 C CA . ARG A 1 91 ? 47.014 -23.549 -32.665 1.00 64.56 91 ARG A CA 1
ATOM 698 C C . ARG A 1 91 ? 46.582 -23.933 -34.085 1.00 64.56 91 ARG A C 1
ATOM 700 O O . ARG A 1 91 ? 45.455 -23.653 -34.492 1.00 64.56 91 ARG A O 1
ATOM 707 N N . ARG A 1 92 ? 47.461 -24.617 -34.827 1.00 58.38 92 ARG A N 1
ATOM 708 C CA . ARG A 1 92 ? 47.150 -25.228 -36.131 1.00 58.38 92 ARG A CA 1
ATOM 709 C C . ARG A 1 92 ? 46.157 -26.379 -35.939 1.00 58.38 92 ARG A C 1
ATOM 711 O O . ARG A 1 92 ? 46.441 -27.321 -35.204 1.00 58.38 92 ARG A O 1
ATOM 718 N N . ARG A 1 93 ? 44.998 -26.308 -36.596 1.00 58.78 93 ARG A N 1
ATOM 719 C CA . ARG A 1 93 ? 44.002 -27.392 -36.620 1.00 58.78 93 ARG A CA 1
ATOM 720 C C . ARG A 1 93 ? 44.379 -28.402 -37.720 1.00 58.78 93 ARG A C 1
ATOM 722 O O . ARG A 1 93 ? 44.515 -27.974 -38.865 1.00 58.78 93 ARG A O 1
ATOM 729 N N . PRO A 1 94 ? 44.578 -29.699 -37.422 1.00 57.72 94 PRO A N 1
ATOM 730 C CA . PRO A 1 94 ? 44.879 -30.696 -38.449 1.00 57.72 94 PRO A CA 1
ATOM 731 C C . PRO A 1 94 ? 43.633 -31.093 -39.261 1.00 57.72 94 PRO A C 1
ATOM 733 O O . PRO A 1 94 ? 42.506 -31.067 -38.769 1.00 57.72 94 PRO A O 1
ATOM 736 N N . ALA A 1 95 ? 43.869 -31.482 -40.515 1.00 57.72 95 ALA A N 1
ATOM 737 C CA . ALA A 1 95 ? 42.909 -31.610 -41.618 1.00 57.72 95 ALA A CA 1
ATOM 738 C C . ALA A 1 95 ? 41.889 -32.773 -41.541 1.00 57.72 95 ALA A C 1
ATOM 740 O O . ALA A 1 95 ? 41.313 -33.138 -42.559 1.00 57.72 95 ALA A O 1
ATOM 741 N N . TRP A 1 96 ? 41.623 -33.353 -40.368 1.00 58.09 96 TRP A N 1
ATOM 742 C CA . TRP A 1 96 ? 40.644 -34.447 -40.224 1.00 58.09 96 TRP A CA 1
ATOM 743 C C . TRP A 1 96 ? 39.224 -33.967 -39.862 1.00 58.09 96 TRP A C 1
ATOM 745 O O . TRP A 1 96 ? 38.309 -34.770 -39.690 1.00 58.09 96 TRP A O 1
ATOM 755 N N . TRP A 1 97 ? 39.006 -32.651 -39.770 1.00 53.28 97 TRP A N 1
ATOM 756 C CA . TRP A 1 97 ? 37.742 -32.061 -39.306 1.00 53.28 97 TRP A CA 1
ATOM 757 C C . TRP A 1 97 ? 36.592 -32.083 -40.330 1.00 53.28 97 TRP A C 1
ATOM 759 O O . TRP A 1 97 ? 35.485 -31.660 -40.014 1.00 53.28 97 TRP A O 1
ATOM 769 N N . THR A 1 98 ? 36.814 -32.597 -41.541 1.00 55.91 98 THR A N 1
ATOM 770 C CA . THR A 1 98 ? 35.801 -32.620 -42.610 1.00 55.91 98 THR A CA 1
ATOM 771 C C . THR A 1 98 ? 34.947 -33.892 -42.668 1.00 55.91 98 THR A C 1
ATOM 773 O O . THR A 1 98 ? 34.075 -33.963 -43.525 1.00 55.91 98 THR A O 1
ATOM 776 N N . ILE A 1 99 ? 35.110 -34.869 -41.761 1.00 55.22 99 ILE A N 1
ATOM 777 C CA . ILE A 1 99 ? 34.309 -36.120 -41.803 1.00 55.22 99 ILE A CA 1
ATOM 778 C C . ILE A 1 99 ? 33.375 -36.313 -40.581 1.00 55.22 99 ILE A C 1
ATOM 780 O O . ILE A 1 99 ? 32.425 -37.085 -40.654 1.00 55.22 99 ILE A O 1
ATOM 784 N N . ALA A 1 100 ? 33.525 -35.569 -39.477 1.00 53.56 100 ALA A N 1
ATOM 785 C CA . ALA A 1 100 ? 32.769 -35.840 -38.236 1.00 53.56 100 ALA A CA 1
ATOM 786 C C . ALA A 1 100 ? 31.454 -35.041 -38.038 1.00 53.56 100 ALA A C 1
ATOM 788 O O . ALA A 1 100 ? 30.760 -35.244 -37.041 1.00 53.56 100 ALA A O 1
ATOM 789 N N . ALA A 1 101 ? 31.089 -34.129 -38.946 1.00 54.25 101 ALA A N 1
ATOM 790 C CA . ALA A 1 101 ? 29.991 -33.177 -38.723 1.00 54.25 101 ALA A CA 1
ATOM 791 C C . ALA A 1 101 ? 28.542 -33.732 -38.815 1.00 54.25 101 ALA A C 1
ATOM 793 O O . ALA A 1 101 ? 27.709 -33.271 -38.034 1.00 54.25 101 ALA A O 1
ATOM 794 N N . PRO A 1 102 ? 28.175 -34.699 -39.684 1.00 48.84 102 PRO A N 1
ATOM 795 C CA . PRO A 1 102 ? 26.755 -35.038 -39.854 1.00 48.84 102 PRO A CA 1
ATOM 796 C C . PRO A 1 102 ? 26.203 -36.042 -38.818 1.00 48.84 102 PRO A C 1
ATOM 798 O O . PRO A 1 102 ? 24.992 -36.093 -38.598 1.00 48.84 102 PRO A O 1
ATOM 801 N N . VAL A 1 103 ? 27.054 -36.811 -38.125 1.00 54.56 103 VAL A N 1
ATOM 802 C CA . VAL A 1 103 ? 26.604 -37.830 -37.146 1.00 54.56 103 VAL A CA 1
ATOM 803 C C . VAL A 1 103 ? 26.307 -37.221 -35.767 1.00 54.56 103 VAL A C 1
ATOM 805 O O . VAL A 1 103 ? 25.349 -37.620 -35.106 1.00 54.56 103 VAL A O 1
ATOM 808 N N . ALA A 1 104 ? 27.062 -36.202 -35.345 1.00 53.69 104 ALA A N 1
ATOM 809 C CA . ALA A 1 104 ? 26.896 -35.577 -34.029 1.00 53.69 104 ALA A CA 1
ATOM 810 C C . ALA A 1 104 ? 25.597 -34.755 -33.903 1.00 53.69 104 ALA A C 1
ATOM 812 O O . ALA A 1 104 ? 24.975 -34.743 -32.842 1.00 53.69 104 ALA A O 1
ATOM 813 N N . LEU A 1 105 ? 25.142 -34.117 -34.988 1.00 52.44 105 LEU A N 1
ATOM 814 C CA . LEU A 1 105 ? 23.916 -33.311 -34.983 1.00 52.44 1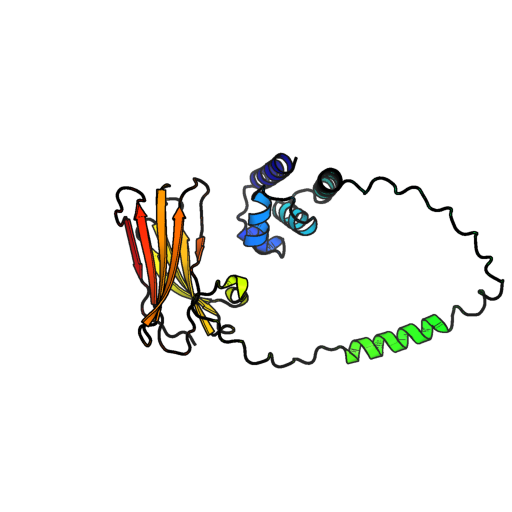05 LEU A CA 1
ATOM 815 C C . LEU A 1 105 ? 22.649 -34.177 -34.842 1.00 52.44 105 LEU A C 1
ATOM 817 O O . LEU A 1 105 ? 21.695 -33.780 -34.177 1.00 52.44 105 LEU A O 1
ATOM 821 N N . SER A 1 106 ? 22.677 -35.394 -35.395 1.00 57.00 106 SER A N 1
ATOM 822 C CA . SER A 1 106 ? 21.555 -36.341 -35.338 1.00 57.00 106 SER A CA 1
ATOM 823 C C . SER A 1 106 ? 21.362 -36.945 -33.936 1.00 57.00 106 SER A C 1
ATOM 825 O O . SER A 1 106 ? 20.230 -37.156 -33.505 1.00 57.00 106 SER A O 1
ATOM 827 N N . LEU A 1 107 ? 22.446 -37.160 -33.179 1.00 55.06 107 LEU A N 1
ATOM 828 C CA . LEU A 1 107 ? 22.380 -37.649 -31.792 1.00 55.06 107 LEU A CA 1
ATOM 829 C C . LEU A 1 107 ? 21.967 -36.556 -30.787 1.00 55.06 107 LEU A C 1
ATOM 831 O O . LEU A 1 107 ? 21.307 -36.858 -29.793 1.00 55.06 107 LEU A O 1
ATOM 835 N N . LEU A 1 108 ? 22.283 -35.284 -31.059 1.00 55.12 108 LEU A N 1
ATOM 836 C CA . LEU A 1 108 ? 21.897 -34.158 -30.197 1.00 55.12 108 LEU A CA 1
ATOM 837 C C . LEU A 1 108 ? 20.390 -33.848 -30.252 1.00 55.12 108 LEU A C 1
ATOM 839 O O . LEU A 1 108 ? 19.807 -33.490 -29.229 1.00 55.12 108 LEU A O 1
ATOM 843 N N . LEU A 1 109 ? 19.735 -34.050 -31.401 1.00 56.09 109 LEU A N 1
ATOM 844 C CA . LEU A 1 109 ? 18.283 -33.861 -31.530 1.00 56.09 109 LEU A CA 1
ATOM 845 C C . LEU A 1 109 ? 17.468 -34.936 -30.788 1.00 56.09 109 LEU A C 1
ATOM 847 O O . LEU A 1 109 ? 16.472 -34.609 -30.143 1.00 56.09 109 LEU A O 1
ATOM 851 N N . ALA A 1 110 ? 17.904 -36.200 -30.814 1.00 57.22 110 ALA A N 1
ATOM 852 C CA . ALA A 1 110 ? 17.221 -37.285 -30.102 1.00 57.22 110 ALA A CA 1
ATOM 853 C C . ALA A 1 110 ? 17.365 -37.170 -28.569 1.00 57.22 110 ALA A C 1
ATOM 855 O O . ALA A 1 110 ? 16.404 -37.409 -27.836 1.00 57.22 110 ALA A O 1
ATOM 856 N N . ALA A 1 111 ? 18.532 -36.735 -28.077 1.00 58.94 111 ALA A N 1
ATOM 857 C CA . ALA A 1 111 ? 18.756 -36.490 -26.650 1.00 58.94 111 ALA A CA 1
ATOM 858 C C . ALA A 1 111 ? 17.976 -35.267 -26.125 1.00 58.94 111 ALA A C 1
ATOM 860 O O . ALA A 1 111 ? 17.487 -35.283 -24.994 1.00 58.94 111 ALA A O 1
ATOM 861 N N . GLY A 1 112 ? 17.803 -34.229 -26.953 1.00 56.97 112 GLY A N 1
ATOM 862 C CA . GLY A 1 112 ? 17.063 -33.018 -26.585 1.00 56.97 112 GLY A CA 1
ATOM 863 C C . GLY A 1 112 ? 15.573 -33.262 -26.315 1.00 56.97 112 GLY A C 1
ATOM 864 O O . GLY A 1 112 ? 15.030 -32.732 -25.348 1.00 56.97 112 GLY A O 1
ATOM 865 N N . ILE A 1 113 ? 14.915 -34.109 -27.115 1.00 59.72 113 ILE A N 1
ATOM 866 C CA . ILE A 1 113 ? 13.477 -34.402 -26.963 1.00 59.72 113 ILE A CA 1
ATOM 867 C C . ILE A 1 113 ? 13.209 -35.291 -25.733 1.00 59.72 113 ILE A C 1
ATOM 869 O O . ILE A 1 113 ? 12.249 -35.051 -24.998 1.00 59.72 113 ILE A O 1
ATOM 873 N N . ALA A 1 114 ? 14.079 -36.270 -25.454 1.00 59.12 114 ALA A N 1
ATOM 874 C CA . ALA A 1 114 ? 13.983 -37.099 -24.249 1.00 59.12 114 ALA A CA 1
ATOM 875 C C . ALA A 1 114 ? 14.231 -36.286 -22.963 1.00 59.12 114 ALA A C 1
ATOM 877 O O . ALA A 1 114 ? 13.512 -36.454 -21.978 1.00 59.12 114 ALA A O 1
ATOM 878 N N . GLY A 1 115 ? 15.190 -35.352 -22.994 1.00 57.69 115 GLY A N 1
ATOM 879 C CA . GLY A 1 115 ? 15.434 -34.417 -21.893 1.00 57.69 115 GLY A CA 1
ATOM 880 C C . GLY A 1 115 ? 14.245 -33.491 -21.626 1.00 57.69 115 GLY A C 1
ATOM 881 O O . GLY A 1 115 ? 13.856 -33.320 -20.476 1.00 57.69 115 GLY A O 1
ATOM 882 N N . TYR A 1 116 ? 13.607 -32.966 -22.678 1.00 61.75 116 TYR A N 1
ATOM 883 C CA . TYR A 1 116 ? 12.478 -32.037 -22.557 1.00 61.75 116 TYR A CA 1
ATOM 884 C C . TYR A 1 116 ? 11.219 -32.677 -21.944 1.00 61.75 116 TYR A C 1
ATOM 886 O O . TYR A 1 116 ? 10.506 -32.038 -21.169 1.00 61.75 116 TYR A O 1
ATOM 894 N N . LEU A 1 117 ? 10.950 -33.954 -22.243 1.00 62.41 117 LEU A N 1
ATOM 895 C CA . LEU A 1 117 ? 9.829 -34.684 -21.638 1.00 62.41 117 LEU A CA 1
ATOM 896 C C . LEU A 1 117 ? 10.116 -35.122 -20.193 1.00 62.41 117 LEU A C 1
ATOM 898 O O . LEU A 1 117 ? 9.186 -35.174 -19.389 1.00 62.41 117 LEU A O 1
ATOM 902 N N . ALA A 1 118 ? 11.382 -35.376 -19.842 1.00 60.41 118 ALA A N 1
ATOM 903 C CA . ALA A 1 118 ? 11.797 -35.705 -18.476 1.00 60.41 118 ALA A CA 1
ATOM 904 C C . ALA A 1 118 ? 11.826 -34.483 -17.537 1.00 60.41 118 ALA A C 1
ATOM 906 O O . ALA A 1 118 ? 11.724 -34.642 -16.323 1.00 60.41 118 ALA A O 1
ATOM 907 N N . THR A 1 119 ? 11.922 -33.265 -18.083 1.00 55.03 119 THR A N 1
ATOM 908 C CA . THR A 1 119 ? 11.869 -32.009 -17.320 1.00 55.03 119 THR A CA 1
ATOM 909 C C . THR A 1 119 ? 10.487 -31.376 -17.284 1.00 55.03 119 THR A C 1
ATOM 911 O O . THR A 1 119 ? 10.390 -30.195 -16.948 1.00 55.03 119 THR A O 1
ATOM 914 N N . ARG A 1 120 ? 9.404 -32.108 -17.598 1.00 53.22 120 ARG A N 1
ATOM 915 C CA . ARG A 1 120 ? 8.082 -31.624 -17.186 1.00 53.22 120 ARG A CA 1
ATOM 916 C C . ARG A 1 120 ? 8.163 -31.399 -15.679 1.00 53.22 120 ARG A C 1
ATOM 918 O O . ARG A 1 120 ? 8.446 -32.363 -14.964 1.00 53.22 120 ARG A O 1
ATOM 925 N N . PRO A 1 121 ? 7.986 -30.162 -15.189 1.00 52.16 121 PRO A N 1
ATOM 926 C CA . PRO A 1 121 ? 7.882 -29.960 -13.767 1.00 52.16 121 PRO A CA 1
ATOM 927 C C . PRO A 1 121 ? 6.636 -30.738 -13.372 1.00 52.16 121 PRO A C 1
ATOM 929 O O . PRO A 1 121 ? 5.518 -30.348 -13.697 1.00 52.16 121 PRO A O 1
ATOM 932 N N . ALA A 1 122 ? 6.844 -31.903 -12.755 1.00 54.78 122 ALA A N 1
ATOM 933 C CA . ALA A 1 122 ? 5.818 -32.518 -11.948 1.00 54.78 122 ALA A CA 1
ATOM 934 C C . ALA A 1 122 ? 5.281 -31.387 -11.077 1.00 54.78 122 ALA A C 1
ATOM 936 O O . ALA A 1 122 ? 6.090 -30.651 -10.498 1.00 54.78 122 ALA A O 1
ATOM 937 N N . GLU A 1 123 ? 3.962 -31.208 -11.052 1.00 54.12 123 GLU A N 1
ATOM 938 C CA . GLU A 1 123 ? 3.292 -30.415 -10.033 1.00 54.12 123 GLU A CA 1
ATOM 939 C C . GLU A 1 123 ? 3.758 -30.965 -8.687 1.00 54.12 123 GLU A C 1
ATOM 941 O O . GLU A 1 123 ? 3.200 -31.905 -8.127 1.00 54.12 123 GLU A O 1
ATOM 946 N N . ARG A 1 124 ? 4.877 -30.432 -8.197 1.00 52.22 124 ARG A N 1
ATOM 947 C CA . ARG A 1 124 ? 5.280 -30.602 -6.823 1.00 52.22 124 ARG A CA 1
ATOM 948 C C . ARG A 1 124 ? 4.205 -29.843 -6.094 1.00 52.22 124 ARG A C 1
ATOM 950 O O . ARG A 1 124 ? 4.156 -28.618 -6.182 1.00 52.22 124 ARG A O 1
ATOM 957 N N . THR A 1 125 ? 3.332 -30.588 -5.429 1.00 57.06 125 THR A N 1
ATOM 958 C CA . THR A 1 125 ? 2.539 -30.067 -4.328 1.00 57.06 125 THR A CA 1
ATOM 959 C C . THR A 1 125 ? 3.469 -29.165 -3.532 1.00 57.06 125 THR A C 1
ATOM 961 O O . THR A 1 125 ? 4.496 -29.632 -3.026 1.00 57.06 125 THR A O 1
ATOM 964 N N . ALA A 1 126 ? 3.189 -27.861 -3.565 1.00 53.47 126 ALA A N 1
ATOM 965 C CA . ALA A 1 126 ? 4.010 -26.890 -2.872 1.00 53.47 126 ALA A CA 1
ATOM 966 C C . ALA A 1 126 ? 4.129 -27.361 -1.414 1.00 53.47 126 ALA A C 1
ATOM 968 O O . ALA A 1 126 ? 3.119 -27.793 -0.842 1.00 53.47 126 ALA A O 1
ATOM 969 N N . PRO A 1 127 ? 5.339 -27.369 -0.825 1.00 53.75 127 PRO A N 1
ATOM 970 C CA . PRO A 1 127 ? 5.469 -27.644 0.598 1.00 53.75 127 PRO A CA 1
ATOM 971 C C . PRO A 1 127 ? 4.511 -26.720 1.353 1.00 53.75 127 PRO A C 1
ATOM 973 O O . PRO A 1 127 ? 4.313 -25.580 0.932 1.00 53.75 127 PRO A O 1
ATOM 976 N N . ALA A 1 128 ? 3.888 -27.241 2.418 1.00 55.84 128 ALA A N 1
ATOM 977 C CA . ALA A 1 128 ? 2.948 -26.492 3.246 1.00 55.84 128 ALA A CA 1
ATOM 978 C C . ALA A 1 128 ? 3.497 -25.081 3.481 1.00 55.84 128 ALA A C 1
ATOM 980 O O . ALA A 1 128 ? 4.625 -24.931 3.958 1.00 55.84 128 ALA A O 1
ATOM 981 N N . ALA A 1 129 ? 2.732 -24.082 3.042 1.00 55.91 129 ALA A N 1
ATOM 982 C CA . ALA A 1 129 ? 3.210 -22.716 2.984 1.00 55.91 129 ALA A CA 1
ATOM 983 C C . ALA A 1 129 ? 3.709 -22.278 4.372 1.00 55.91 129 ALA A C 1
ATOM 985 O O . ALA A 1 129 ? 3.053 -22.580 5.379 1.00 55.91 129 ALA A O 1
ATOM 986 N N . PRO A 1 130 ? 4.884 -21.631 4.456 1.00 59.41 130 PRO A N 1
ATOM 987 C CA . PRO A 1 130 ? 5.396 -21.155 5.728 1.00 59.41 130 PRO A CA 1
ATOM 988 C C . PRO A 1 130 ? 4.376 -20.191 6.338 1.00 59.41 130 PRO A C 1
ATOM 990 O O . PRO A 1 130 ? 3.933 -19.246 5.688 1.00 59.41 130 PRO A O 1
ATOM 993 N N . VAL A 1 131 ? 3.983 -20.455 7.586 1.00 65.12 131 VAL A N 1
ATOM 994 C CA . VAL A 1 131 ? 3.143 -19.536 8.358 1.00 65.12 131 VAL A CA 1
ATOM 995 C C . VAL A 1 131 ? 3.923 -18.239 8.506 1.00 65.12 131 VAL A C 1
ATOM 997 O O . VAL A 1 131 ? 5.039 -18.247 9.031 1.00 65.12 131 VAL A O 1
ATOM 1000 N N . ALA A 1 132 ? 3.352 -17.140 8.025 1.00 72.56 132 ALA A N 1
ATOM 1001 C CA . ALA A 1 132 ? 4.010 -15.850 8.112 1.00 72.56 132 ALA A CA 1
ATOM 1002 C C . ALA A 1 132 ? 4.242 -15.454 9.579 1.00 72.56 132 ALA A C 1
ATOM 1004 O O . ALA A 1 132 ? 3.407 -15.710 10.452 1.00 72.56 132 ALA A O 1
ATOM 1005 N N . LEU A 1 133 ? 5.388 -14.834 9.854 1.00 81.12 133 LEU A N 1
ATOM 1006 C CA . LEU A 1 133 ? 5.742 -14.385 11.197 1.00 81.12 133 LEU A CA 1
ATOM 1007 C C . LEU A 1 133 ? 5.075 -13.040 11.490 1.00 81.12 133 LEU A C 1
ATOM 1009 O O . LEU A 1 133 ? 5.173 -12.102 10.694 1.00 81.12 133 LEU A O 1
ATOM 1013 N N . ASP A 1 134 ? 4.432 -12.946 12.652 1.00 87.94 134 ASP A N 1
ATOM 1014 C CA . ASP A 1 134 ? 3.835 -11.700 13.129 1.00 87.94 134 ASP A CA 1
ATOM 1015 C C . ASP A 1 134 ? 4.873 -10.564 13.129 1.00 87.94 134 ASP A C 1
ATOM 1017 O O . ASP A 1 134 ? 6.020 -10.744 13.541 1.00 87.94 134 ASP A O 1
ATOM 1021 N N . GLY A 1 135 ? 4.466 -9.386 12.662 1.00 81.88 135 GLY A N 1
ATOM 1022 C CA . GLY A 1 135 ? 5.290 -8.183 12.621 1.00 81.88 135 GLY A CA 1
ATOM 1023 C C . GLY A 1 135 ? 6.204 -8.041 11.404 1.00 81.88 135 GLY A C 1
ATOM 1024 O O . GLY A 1 135 ? 6.825 -6.987 11.272 1.00 81.88 135 GLY A O 1
ATOM 1025 N N . THR A 1 136 ? 6.277 -9.034 10.512 1.00 81.69 136 THR A N 1
ATOM 1026 C CA . THR A 1 136 ? 7.119 -8.953 9.302 1.00 81.69 136 THR A CA 1
ATOM 1027 C C . THR A 1 136 ? 6.470 -8.156 8.167 1.00 81.69 136 THR A C 1
ATOM 1029 O O . THR A 1 136 ? 5.249 -7.975 8.127 1.00 81.69 136 THR A O 1
ATOM 1032 N N . ASP A 1 137 ? 7.296 -7.651 7.246 1.00 80.69 137 ASP A N 1
ATOM 1033 C CA . ASP A 1 137 ? 6.826 -6.946 6.053 1.00 80.69 137 ASP A CA 1
ATOM 1034 C C . ASP A 1 137 ? 6.220 -7.957 5.049 1.00 80.69 137 ASP A C 1
ATOM 1036 O O . ASP A 1 137 ? 6.864 -8.962 4.712 1.00 80.69 137 ASP A O 1
ATOM 1040 N N . PRO A 1 138 ? 4.992 -7.722 4.543 1.00 78.25 138 PRO A N 1
ATOM 1041 C CA . PRO A 1 138 ? 4.346 -8.632 3.600 1.00 78.25 138 PRO A CA 1
ATOM 1042 C C . PRO A 1 138 ? 5.130 -8.821 2.294 1.00 78.25 138 PRO A C 1
ATOM 1044 O O . PRO A 1 138 ? 5.021 -9.885 1.689 1.00 78.25 138 PRO A O 1
ATOM 1047 N N . GLN A 1 139 ? 5.904 -7.827 1.848 1.00 77.81 139 GLN A N 1
ATOM 1048 C CA . GLN A 1 139 ? 6.711 -7.889 0.629 1.00 77.81 139 GLN A CA 1
ATOM 1049 C C . GLN A 1 139 ? 7.973 -8.721 0.791 1.00 77.81 139 GLN A C 1
ATOM 1051 O O . GLN A 1 139 ? 8.313 -9.472 -0.122 1.00 77.81 139 GLN A O 1
ATOM 1056 N N . GLU A 1 140 ? 8.637 -8.629 1.943 1.00 76.75 140 GLU A N 1
ATOM 1057 C CA . GLU A 1 140 ? 9.811 -9.455 2.247 1.00 76.75 140 GLU A CA 1
ATOM 1058 C C . GLU A 1 140 ? 9.441 -10.945 2.267 1.00 76.75 140 GLU A C 1
ATOM 1060 O O . GLU A 1 140 ? 10.166 -11.787 1.734 1.00 76.75 140 GLU A O 1
ATOM 1065 N N . GLN A 1 141 ? 8.257 -11.264 2.799 1.00 74.50 141 GLN A N 1
ATOM 1066 C CA . GLN A 1 141 ? 7.699 -12.621 2.821 1.00 74.50 141 GLN A CA 1
ATOM 1067 C C . GLN A 1 141 ? 6.976 -13.012 1.520 1.00 74.50 141 GLN A C 1
ATOM 1069 O O . GLN A 1 141 ? 6.488 -14.133 1.400 1.00 74.50 141 GLN A O 1
ATOM 1074 N N . HIS A 1 142 ? 6.917 -12.113 0.531 1.00 79.44 142 HIS A N 1
ATOM 1075 C CA . HIS A 1 142 ? 6.237 -12.315 -0.753 1.00 79.44 142 HIS A CA 1
ATOM 1076 C C . HIS A 1 142 ? 4.729 -12.644 -0.641 1.00 79.44 142 HIS A C 1
ATOM 1078 O O . HIS A 1 142 ? 4.128 -13.177 -1.575 1.00 79.44 142 HIS A O 1
ATOM 1084 N N . CYS A 1 143 ? 4.087 -12.286 0.473 1.00 81.38 143 CYS A N 1
ATOM 1085 C CA . CYS A 1 143 ? 2.676 -12.567 0.749 1.00 81.38 143 CYS A CA 1
ATOM 1086 C C . CYS A 1 143 ? 1.711 -11.708 -0.075 1.00 81.38 143 CYS A C 1
ATOM 1088 O O . CYS A 1 143 ? 0.541 -12.033 -0.230 1.00 81.38 143 CYS A O 1
ATOM 1090 N N . GLN A 1 144 ? 2.170 -10.594 -0.637 1.00 80.38 144 GLN A N 1
ATOM 1091 C CA . GLN A 1 144 ? 1.364 -9.716 -1.483 1.00 80.38 144 GLN A CA 1
ATOM 1092 C C . GLN A 1 144 ? 0.922 -10.359 -2.806 1.00 80.38 144 GLN A C 1
ATOM 1094 O O . GLN A 1 144 ? 0.009 -9.829 -3.439 1.00 80.38 144 GLN A O 1
ATOM 1099 N N . ALA A 1 145 ? 1.569 -11.449 -3.235 1.00 78.25 145 ALA A N 1
ATOM 1100 C CA . ALA A 1 145 ? 1.375 -12.053 -4.552 1.00 78.25 145 ALA A CA 1
ATOM 1101 C C . ALA A 1 145 ? -0.040 -12.616 -4.769 1.00 78.25 145 ALA A C 1
ATOM 1103 O O . ALA A 1 145 ? -0.601 -12.451 -5.849 1.00 78.25 145 ALA A O 1
ATOM 1104 N N . ASP A 1 146 ? -0.626 -13.235 -3.746 1.00 80.12 146 ASP A N 1
ATOM 1105 C CA . ASP A 1 146 ? -1.967 -13.834 -3.768 1.00 80.12 146 ASP A CA 1
ATOM 1106 C C . ASP A 1 146 ? -2.967 -13.073 -2.883 1.00 80.12 146 ASP A C 1
ATOM 1108 O O . ASP A 1 146 ? -4.085 -13.528 -2.641 1.00 80.12 146 ASP A O 1
ATOM 1112 N N . ALA A 1 147 ? -2.568 -11.904 -2.384 1.00 86.31 147 ALA A N 1
ATOM 1113 C CA . ALA A 1 147 ? -3.339 -11.205 -1.382 1.00 86.31 147 ALA A CA 1
ATOM 1114 C C . ALA A 1 147 ? -4.652 -10.630 -1.934 1.00 86.31 147 ALA A C 1
ATOM 1116 O O . ALA A 1 147 ? -4.684 -9.899 -2.933 1.00 86.31 147 ALA A O 1
ATOM 1117 N N . VAL A 1 148 ? -5.733 -10.874 -1.202 1.00 87.69 148 VAL A N 1
ATOM 1118 C CA . VAL A 1 148 ? -7.089 -10.393 -1.468 1.00 87.69 148 VAL A CA 1
ATOM 1119 C C . VAL A 1 148 ? -7.484 -9.306 -0.471 1.00 87.69 148 VAL A C 1
ATOM 1121 O O . VAL A 1 148 ? -6.945 -9.222 0.631 1.00 87.69 148 VAL A O 1
ATOM 1124 N N . SER A 1 149 ? -8.405 -8.432 -0.870 1.00 92.06 149 SER A N 1
ATOM 1125 C CA . SER A 1 149 ? -9.004 -7.440 0.028 1.00 92.06 149 SER A CA 1
ATOM 1126 C C . SER A 1 149 ? -10.236 -8.058 0.677 1.00 92.06 149 SER A C 1
ATOM 1128 O O . SER A 1 149 ? -11.175 -8.414 -0.027 1.00 92.06 149 SER A O 1
ATOM 1130 N N . VAL A 1 150 ? -10.209 -8.218 1.998 1.00 91.75 150 VAL A N 1
ATOM 1131 C CA . VAL A 1 150 ? -11.279 -8.878 2.760 1.00 91.75 150 VAL A CA 1
ATOM 1132 C C . VAL A 1 150 ? -12.361 -7.879 3.146 1.00 91.75 150 VAL A C 1
ATOM 1134 O O . VAL A 1 150 ? -13.545 -8.165 3.009 1.00 91.75 150 VAL A O 1
ATOM 1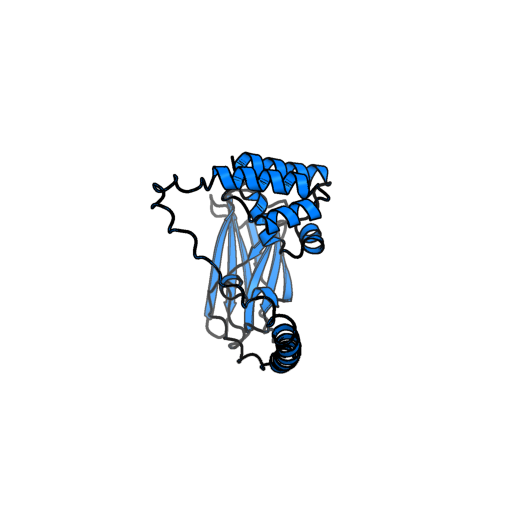137 N N . HIS A 1 151 ? -11.950 -6.707 3.628 1.00 92.81 151 HIS A N 1
ATOM 1138 C CA . HIS A 1 151 ? -12.853 -5.660 4.093 1.00 92.81 151 HIS A CA 1
ATOM 1139 C C . HIS A 1 151 ? -12.213 -4.290 3.915 1.00 92.81 151 HIS A C 1
ATOM 1141 O O . HIS A 1 151 ? -11.002 -4.156 4.097 1.00 92.81 151 HIS A O 1
ATOM 1147 N N . THR A 1 152 ? -13.018 -3.281 3.589 1.00 94.19 152 THR A N 1
ATOM 1148 C CA . THR A 1 152 ? -12.556 -1.906 3.389 1.00 94.19 152 THR A CA 1
ATOM 1149 C C . THR A 1 152 ? -13.447 -0.940 4.157 1.00 94.19 152 THR A C 1
ATOM 1151 O O . THR A 1 152 ? -14.662 -0.950 3.993 1.00 94.19 152 THR A O 1
ATOM 1154 N N . GLU A 1 153 ? -12.822 -0.079 4.950 1.00 96.50 153 GLU A N 1
ATOM 1155 C CA . GLU A 1 153 ? -13.455 0.995 5.709 1.00 96.50 153 GLU A CA 1
ATOM 1156 C C . GLU A 1 153 ? -13.020 2.358 5.161 1.00 96.50 153 GLU A C 1
ATOM 1158 O O . GLU A 1 153 ? -11.835 2.553 4.860 1.00 96.50 153 GLU A O 1
ATOM 1163 N N . PRO A 1 154 ? -13.932 3.332 5.019 1.00 94.00 154 PRO A N 1
ATOM 1164 C CA . PRO A 1 154 ? -13.552 4.691 4.671 1.00 94.00 154 PRO A CA 1
ATOM 1165 C C . PRO A 1 154 ? -12.768 5.343 5.818 1.00 94.00 154 PRO A C 1
ATOM 1167 O O . PRO A 1 154 ? -13.101 5.198 6.991 1.00 94.00 154 PRO A O 1
ATOM 1170 N N . VAL A 1 155 ? -11.750 6.124 5.465 1.00 94.44 155 VAL A N 1
ATOM 1171 C CA . VAL A 1 155 ? -11.046 7.021 6.388 1.00 94.44 155 VAL A CA 1
ATOM 1172 C C . VAL A 1 155 ? -11.553 8.434 6.095 1.00 94.44 155 VAL A C 1
ATOM 1174 O O . VAL A 1 155 ? -11.208 8.975 5.039 1.00 94.44 155 VAL A O 1
ATOM 1177 N N . PRO A 1 156 ? -12.398 9.028 6.959 1.00 91.69 156 PRO A N 1
ATOM 1178 C CA . PRO A 1 156 ? -13.129 10.255 6.641 1.00 91.69 156 PRO A CA 1
ATOM 1179 C C . PRO A 1 156 ? -12.219 11.385 6.158 1.00 91.69 156 PRO A C 1
ATOM 1181 O O . PRO A 1 156 ? -11.354 11.830 6.898 1.00 91.69 156 PRO A O 1
ATOM 1184 N N . GLY A 1 157 ? -12.405 11.837 4.914 1.00 89.00 157 GLY A N 1
ATOM 1185 C CA . GLY A 1 157 ? -11.628 12.933 4.319 1.00 89.00 157 GLY A CA 1
ATOM 1186 C C . GLY A 1 157 ? -10.191 12.590 3.912 1.00 89.00 157 GLY A C 1
ATOM 1187 O O . GLY A 1 157 ? -9.507 13.451 3.372 1.00 89.00 157 GLY A O 1
ATOM 1188 N N . TYR A 1 158 ? -9.732 11.354 4.132 1.00 88.31 158 TYR A N 1
ATOM 1189 C CA . TYR A 1 158 ? -8.335 10.991 3.893 1.00 88.31 158 TYR A CA 1
ATOM 1190 C C . TYR A 1 158 ? -8.153 9.788 2.975 1.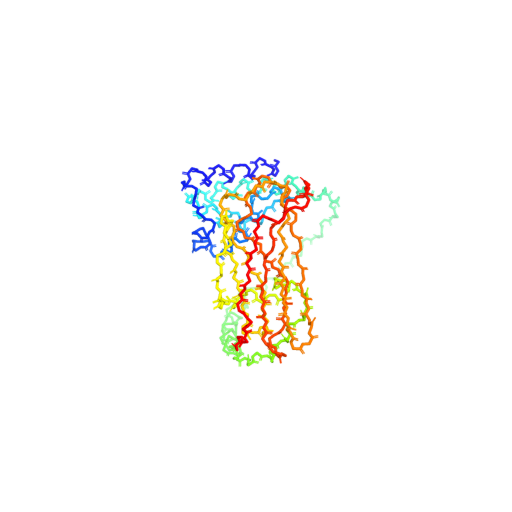00 88.31 158 TYR A C 1
ATOM 1192 O O . TYR A 1 158 ? -7.182 9.775 2.226 1.00 88.31 158 TYR A O 1
ATOM 1200 N N . GLY A 1 159 ? -9.079 8.830 2.909 1.00 90.50 159 GLY A N 1
ATOM 1201 C CA . GLY A 1 159 ? -8.900 7.679 2.024 1.00 90.50 159 GLY A CA 1
ATOM 1202 C C . GLY A 1 159 ? -9.716 6.463 2.413 1.00 90.50 159 GLY A C 1
ATOM 1203 O O . GLY A 1 159 ? -10.876 6.569 2.805 1.00 90.50 159 GLY A O 1
ATOM 1204 N N . SER A 1 160 ? -9.096 5.293 2.304 1.00 92.94 160 SER A N 1
ATOM 1205 C CA . SER A 1 160 ? -9.683 4.019 2.718 1.00 92.94 160 SER A CA 1
ATOM 1206 C C . SER A 1 160 ? -8.646 3.126 3.391 1.00 92.94 160 SER A C 1
ATOM 1208 O O . SER A 1 160 ? -7.477 3.121 3.011 1.00 92.94 160 SER A O 1
ATOM 1210 N N . LEU A 1 161 ? -9.083 2.372 4.392 1.00 96.19 161 LEU A N 1
ATOM 1211 C CA . LEU A 1 161 ? -8.323 1.342 5.083 1.00 96.19 161 LEU A CA 1
ATOM 1212 C C . LEU A 1 161 ? -8.856 -0.019 4.646 1.00 96.19 161 LEU A C 1
ATOM 1214 O O . LEU A 1 161 ? -10.049 -0.270 4.726 1.00 96.19 161 LEU A O 1
ATOM 1218 N N . THR A 1 162 ? -7.980 -0.912 4.207 1.00 94.69 162 THR A N 1
ATOM 1219 C CA . THR A 1 162 ? -8.338 -2.249 3.734 1.00 94.69 162 THR A CA 1
ATOM 1220 C C . THR A 1 162 ? -7.603 -3.314 4.533 1.00 94.69 162 THR A C 1
ATOM 1222 O O . THR A 1 162 ? -6.382 -3.260 4.654 1.00 94.69 162 THR A O 1
ATOM 1225 N N . LEU A 1 163 ? -8.329 -4.321 5.017 1.00 95.88 163 LEU A N 1
ATOM 1226 C CA . LEU A 1 163 ? -7.750 -5.552 5.546 1.00 95.88 163 LEU A CA 1
ATOM 1227 C C . LEU A 1 163 ? -7.380 -6.459 4.371 1.00 95.88 163 LEU A C 1
ATOM 1229 O O . LEU A 1 163 ? -8.250 -6.940 3.639 1.00 95.88 163 LEU A O 1
ATOM 1233 N N . ARG A 1 164 ? -6.082 -6.667 4.164 1.00 95.00 164 ARG A N 1
ATOM 1234 C CA . ARG A 1 164 ? -5.542 -7.578 3.149 1.00 95.00 164 ARG A CA 1
ATOM 1235 C C . ARG A 1 164 ? -5.310 -8.948 3.773 1.00 95.00 164 ARG A C 1
ATOM 1237 O O . ARG A 1 164 ? -4.924 -9.007 4.933 1.00 95.00 164 ARG A O 1
ATOM 1244 N N . HIS A 1 165 ? -5.516 -10.019 3.013 1.00 94.62 165 HIS A N 1
ATOM 1245 C CA . HIS A 1 165 ? -5.260 -11.401 3.429 1.00 94.62 165 HIS A CA 1
ATOM 1246 C C . HIS A 1 165 ? -4.546 -12.173 2.325 1.00 94.62 165 HIS A C 1
ATOM 1248 O O . HIS A 1 165 ? -4.975 -12.104 1.179 1.00 94.62 165 HIS A O 1
ATOM 1254 N N . SER A 1 166 ? -3.513 -12.937 2.670 1.00 93.00 166 SER A N 1
ATOM 1255 C CA . SER A 1 166 ? -2.875 -13.921 1.791 1.00 93.00 166 SER A CA 1
ATOM 1256 C C . SER A 1 166 ? -3.235 -15.334 2.252 1.00 93.00 166 SER A C 1
ATOM 1258 O O . SER A 1 166 ? -2.790 -15.730 3.336 1.00 93.00 166 SER A O 1
ATOM 1260 N N . PRO A 1 167 ? -4.002 -16.103 1.456 1.00 90.81 167 PRO A N 1
ATOM 1261 C CA . PRO A 1 167 ? -4.280 -17.508 1.747 1.00 90.81 167 PRO A CA 1
ATOM 1262 C C . PRO A 1 167 ? -3.013 -18.362 1.847 1.00 90.81 167 PRO A C 1
ATOM 1264 O O . PRO A 1 167 ? -2.909 -19.208 2.733 1.00 90.81 167 PRO A O 1
ATOM 1267 N N . HIS A 1 168 ? -2.025 -18.123 0.980 1.00 87.56 168 HIS A N 1
ATOM 1268 C CA . HIS A 1 168 ? -0.759 -18.846 0.992 1.00 87.56 168 HIS A CA 1
ATOM 1269 C C . HIS A 1 168 ? 0.015 -18.583 2.287 1.00 87.56 168 HIS A C 1
ATOM 1271 O O . HIS A 1 168 ? 0.365 -19.518 2.996 1.00 87.56 168 HIS A O 1
ATOM 1277 N N . CYS A 1 169 ? 0.237 -17.321 2.651 1.00 89.19 169 CYS A N 1
ATOM 1278 C CA . CYS A 1 169 ? 0.970 -16.989 3.875 1.00 89.19 169 CYS A CA 1
ATOM 1279 C C . CYS A 1 169 ? 0.159 -17.185 5.163 1.00 89.19 169 CYS A C 1
ATOM 1281 O O . CYS A 1 169 ? 0.733 -17.177 6.256 1.00 89.19 169 CYS A O 1
ATOM 1283 N N . ARG A 1 170 ? -1.168 -17.322 5.051 1.00 92.44 170 ARG A N 1
ATOM 1284 C CA . ARG A 1 170 ? -2.116 -17.334 6.174 1.00 92.44 170 ARG A CA 1
ATOM 1285 C C . ARG A 1 170 ? -1.921 -16.126 7.088 1.00 92.44 170 ARG A C 1
ATOM 1287 O O . ARG A 1 170 ? -1.751 -16.257 8.303 1.00 92.44 170 ARG A O 1
ATOM 1294 N N . ALA A 1 171 ? -1.885 -14.946 6.478 1.00 93.06 171 ALA A N 1
ATOM 1295 C CA . ALA A 1 171 ? -1.565 -13.700 7.158 1.00 93.06 171 ALA A CA 1
ATOM 1296 C C . ALA A 1 171 ? -2.359 -12.518 6.610 1.00 93.06 171 ALA A C 1
ATOM 1298 O O . ALA A 1 171 ? -2.783 -12.516 5.453 1.00 93.06 171 ALA A O 1
ATOM 1299 N N . VAL A 1 172 ? -2.535 -11.507 7.455 1.00 95.38 172 VAL A N 1
ATOM 1300 C CA . VAL A 1 172 ? -3.289 -10.286 7.176 1.00 95.38 172 VAL A CA 1
ATOM 1301 C C . VAL A 1 172 ? -2.507 -9.036 7.537 1.00 95.38 172 VAL A C 1
ATOM 1303 O O . VAL A 1 172 ? -1.653 -9.076 8.416 1.00 95.38 172 VAL A O 1
ATOM 1306 N N . TRP A 1 173 ? -2.809 -7.920 6.880 1.00 95.38 173 TRP A N 1
ATOM 1307 C CA . TRP A 1 173 ? -2.206 -6.617 7.177 1.00 95.38 173 TRP A CA 1
ATOM 1308 C C . TRP A 1 173 ? -3.099 -5.458 6.712 1.00 95.38 173 TRP A C 1
ATOM 1310 O O . TRP A 1 173 ? -3.924 -5.634 5.807 1.00 95.38 173 TRP A O 1
ATOM 1320 N N . PRO A 1 174 ? -2.945 -4.256 7.298 1.00 95.69 174 PRO A N 1
ATOM 1321 C CA . PRO A 1 174 ? -3.596 -3.051 6.803 1.00 95.69 174 PRO A CA 1
ATOM 1322 C C . PRO A 1 174 ? -2.975 -2.571 5.491 1.00 95.69 174 PRO A C 1
ATOM 1324 O O . PRO A 1 174 ? -1.755 -2.516 5.339 1.00 95.69 174 PRO A O 1
ATOM 1327 N N . LEU A 1 175 ? -3.828 -2.119 4.581 1.00 93.06 175 LEU A N 1
ATOM 1328 C CA . LEU A 1 175 ? -3.485 -1.294 3.431 1.00 93.06 175 LEU A CA 1
ATOM 1329 C C . LEU A 1 175 ? -4.314 -0.015 3.493 1.00 93.06 175 LEU A C 1
ATOM 1331 O O . LEU A 1 175 ? -5.529 -0.048 3.322 1.00 93.06 175 LEU A O 1
ATOM 1335 N N . TYR A 1 176 ? -3.656 1.111 3.699 1.00 90.50 176 TYR A N 1
ATOM 1336 C CA . TYR A 1 176 ? -4.246 2.422 3.515 1.00 90.50 176 TYR A CA 1
ATOM 1337 C C . TYR A 1 176 ? -4.042 2.895 2.081 1.00 90.50 176 TYR A C 1
ATOM 1339 O O . TYR A 1 176 ? -2.937 2.810 1.546 1.00 90.50 176 TYR A O 1
ATOM 1347 N N . VAL A 1 177 ? -5.099 3.414 1.467 1.00 86.88 177 VAL A N 1
ATOM 1348 C CA . VAL A 1 177 ? -5.058 4.094 0.172 1.00 86.88 177 VAL A CA 1
ATOM 1349 C C . VAL A 1 177 ? -5.529 5.520 0.390 1.00 86.88 177 VAL A C 1
ATOM 1351 O O . VAL A 1 177 ? -6.668 5.741 0.804 1.00 86.88 177 VAL A O 1
ATOM 1354 N N . SER A 1 178 ? -4.640 6.470 0.127 1.00 81.19 178 SER A N 1
ATOM 1355 C CA . SER A 1 178 ? -4.883 7.893 0.315 1.00 81.19 178 SER A CA 1
ATOM 1356 C C . SER A 1 178 ? -5.746 8.460 -0.805 1.00 81.19 178 SER A C 1
ATOM 1358 O O . SER A 1 178 ? -5.607 8.099 -1.972 1.00 81.19 178 SER A O 1
ATOM 1360 N N . THR A 1 179 ? -6.577 9.429 -0.455 1.00 71.81 179 THR A N 1
ATOM 1361 C CA . THR A 1 179 ? -7.083 10.427 -1.400 1.00 71.81 179 THR A CA 1
ATOM 1362 C C . THR A 1 179 ? -6.014 11.500 -1.636 1.00 71.81 179 THR A C 1
ATOM 1364 O O . THR A 1 179 ? -5.032 11.586 -0.899 1.00 71.81 179 THR A O 1
ATOM 1367 N N . GLU A 1 180 ? -6.177 12.355 -2.644 1.00 68.31 180 GLU A N 1
ATOM 1368 C CA . GLU A 1 180 ? -5.209 13.424 -2.955 1.00 68.31 180 GLU A CA 1
ATOM 1369 C C . GLU A 1 180 ? -5.131 14.541 -1.884 1.00 68.31 180 GLU A C 1
ATOM 1371 O O . GLU A 1 180 ? -4.381 15.498 -2.052 1.00 68.31 180 GLU A O 1
ATOM 1376 N N . GLN A 1 181 ? -5.882 14.428 -0.779 1.00 69.75 181 GLN A N 1
ATOM 1377 C CA . GLN A 1 181 ? -6.097 15.479 0.224 1.00 69.75 181 GLN A CA 1
ATOM 1378 C C . GLN A 1 181 ? -5.255 15.343 1.510 1.00 69.75 181 GLN A C 1
ATOM 1380 O O . GLN A 1 181 ? -5.439 16.139 2.429 1.00 69.75 181 GLN A O 1
ATOM 1385 N N . VAL A 1 182 ? -4.334 14.373 1.622 1.00 74.50 182 VAL A N 1
ATOM 1386 C CA . VAL A 1 182 ? -3.503 14.225 2.838 1.00 74.50 182 VAL A CA 1
ATOM 1387 C C . VAL A 1 182 ? -2.487 15.375 2.948 1.00 74.50 182 VAL A C 1
ATOM 1389 O O . VAL A 1 182 ? -1.618 15.501 2.077 1.00 74.50 182 VAL A O 1
ATOM 1392 N N . PRO A 1 183 ? -2.552 16.210 4.005 1.00 75.00 183 PRO A N 1
ATOM 1393 C CA . PRO A 1 183 ? -1.635 17.327 4.174 1.00 75.00 183 PRO A CA 1
ATOM 1394 C C . PRO A 1 183 ? -0.232 16.843 4.578 1.00 75.00 183 PRO A C 1
ATOM 1396 O O . PRO A 1 183 ? -0.099 15.815 5.246 1.00 75.00 183 PRO A O 1
ATOM 1399 N N . PRO A 1 184 ? 0.833 17.577 4.210 1.00 76.88 184 PRO A N 1
ATOM 1400 C CA . PRO A 1 184 ? 2.172 17.318 4.729 1.00 76.88 184 PRO A CA 1
ATOM 1401 C C . PRO A 1 184 ? 2.215 17.497 6.253 1.00 76.88 184 PRO A C 1
ATOM 1403 O O . PRO A 1 184 ? 1.457 18.285 6.815 1.00 76.88 184 PRO A O 1
ATOM 1406 N N . GLY A 1 185 ? 3.134 16.796 6.919 1.00 79.12 185 GLY A N 1
ATOM 1407 C CA . GLY A 1 185 ? 3.327 16.926 8.365 1.00 79.12 185 GLY A CA 1
ATOM 1408 C C . GLY A 1 185 ? 2.312 16.146 9.201 1.00 79.12 185 GLY A C 1
ATOM 1409 O O . GLY A 1 185 ? 2.083 16.497 10.355 1.00 79.12 185 GLY A O 1
ATOM 1410 N N . VAL A 1 186 ? 1.708 15.097 8.639 1.00 85.38 186 VAL A N 1
ATOM 1411 C CA . VAL A 1 186 ? 0.923 14.116 9.402 1.00 85.38 186 VAL A CA 1
ATOM 1412 C C . VAL A 1 186 ? 1.700 12.816 9.577 1.00 85.38 186 VAL A C 1
ATOM 1414 O O . VAL A 1 186 ? 2.566 12.485 8.772 1.00 85.38 186 VAL A O 1
ATOM 1417 N N . THR A 1 187 ? 1.370 12.047 10.602 1.00 86.38 187 THR A N 1
ATOM 1418 C CA . THR A 1 187 ? 1.814 10.667 10.780 1.00 86.38 187 THR A CA 1
ATOM 1419 C C . THR A 1 187 ? 0.636 9.746 10.505 1.00 86.38 187 THR A C 1
ATOM 1421 O O . THR A 1 187 ? -0.437 9.922 11.080 1.00 86.38 187 THR A O 1
ATOM 1424 N N . ILE A 1 188 ? 0.833 8.772 9.617 1.00 87.62 188 ILE A N 1
ATOM 1425 C CA . ILE A 1 188 ? -0.123 7.694 9.363 1.00 87.62 188 ILE A CA 1
ATOM 1426 C C . ILE A 1 188 ? 0.333 6.479 10.170 1.00 87.62 188 ILE A C 1
ATOM 1428 O O . ILE A 1 188 ? 1.351 5.870 9.852 1.00 87.62 188 ILE A O 1
ATOM 1432 N N . SER A 1 189 ? -0.422 6.117 11.198 1.00 92.00 189 SER A N 1
ATOM 1433 C CA . SER A 1 189 ? -0.177 4.946 12.037 1.00 92.00 189 SER A CA 1
ATOM 1434 C C . SER A 1 189 ? -1.130 3.825 11.650 1.00 92.00 189 SER A C 1
ATOM 1436 O O . SER A 1 189 ? -2.333 3.916 11.895 1.00 92.00 189 SER A O 1
ATOM 1438 N N . LEU A 1 190 ? -0.597 2.758 11.061 1.00 93.69 190 LEU A N 1
ATOM 1439 C CA . LEU A 1 190 ? -1.337 1.535 10.768 1.00 93.69 190 LEU A CA 1
ATOM 1440 C C . LEU A 1 190 ? -1.078 0.509 11.864 1.00 93.69 190 LEU A C 1
ATOM 1442 O O . LEU A 1 190 ? 0.072 0.274 12.234 1.00 93.69 190 LEU A O 1
ATOM 1446 N N . ARG A 1 191 ? -2.138 -0.129 12.359 1.00 96.31 191 ARG A N 1
ATOM 1447 C CA . ARG A 1 191 ? -2.027 -1.237 13.312 1.00 96.31 191 ARG A CA 1
ATOM 1448 C C . ARG A 1 191 ? -2.826 -2.446 12.855 1.00 96.31 191 ARG A C 1
ATOM 1450 O O . ARG A 1 191 ? -3.909 -2.291 12.300 1.00 96.31 191 ARG A O 1
ATOM 1457 N N . ALA A 1 192 ? -2.310 -3.633 13.135 1.00 95.50 192 ALA A N 1
ATOM 1458 C CA . ALA A 1 192 ? -3.047 -4.888 13.120 1.00 95.50 192 ALA A CA 1
ATOM 1459 C C . ALA A 1 192 ? -3.050 -5.447 14.542 1.00 95.50 192 ALA A C 1
ATOM 1461 O O . ALA A 1 192 ? -2.005 -5.447 15.189 1.00 95.50 192 ALA A O 1
ATOM 1462 N N . VAL A 1 193 ? -4.197 -5.919 15.022 1.00 96.19 193 VAL A N 1
ATOM 1463 C CA . VAL A 1 193 ? -4.340 -6.489 16.365 1.00 96.19 193 VAL A CA 1
ATOM 1464 C C . VAL A 1 193 ? -5.069 -7.818 16.263 1.00 96.19 193 VAL A C 1
ATOM 1466 O O . VAL A 1 193 ? -6.110 -7.916 15.614 1.00 96.19 193 VAL A O 1
ATOM 1469 N N . ARG A 1 194 ? -4.533 -8.843 16.927 1.00 95.12 194 ARG A N 1
ATOM 1470 C CA . ARG A 1 194 ? -5.178 -10.142 17.119 1.00 95.12 194 ARG A CA 1
ATOM 1471 C C . ARG A 1 194 ? -5.594 -10.275 18.588 1.00 95.12 194 ARG A C 1
ATOM 1473 O O . ARG A 1 194 ? -4.762 -10.615 19.429 1.00 95.12 194 ARG A O 1
ATOM 1480 N N . PRO A 1 195 ? -6.871 -10.030 18.935 1.00 94.94 195 PRO A N 1
ATOM 1481 C CA . PRO A 1 195 ? -7.302 -9.979 20.335 1.00 94.94 195 PRO A CA 1
ATOM 1482 C C . PRO A 1 195 ? -7.115 -11.290 21.106 1.00 94.94 195 PRO A C 1
ATOM 1484 O O . PRO A 1 195 ? -6.955 -11.267 22.321 1.00 94.94 195 PRO A O 1
ATOM 1487 N N . ALA A 1 196 ? -7.124 -12.430 20.410 1.00 93.12 196 ALA A N 1
ATOM 1488 C CA . ALA A 1 196 ? -7.038 -13.752 21.026 1.00 93.12 196 ALA A CA 1
ATOM 1489 C C . ALA A 1 196 ? -5.744 -13.988 21.826 1.00 93.12 196 ALA A C 1
ATOM 1491 O O .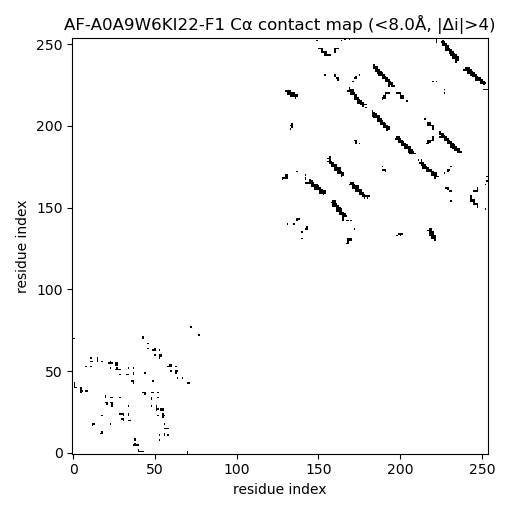 ALA A 1 196 ? -5.773 -14.702 22.825 1.00 93.12 196 ALA A O 1
ATOM 1492 N N . ASP A 1 197 ? -4.622 -13.402 21.398 1.00 92.00 197 ASP A N 1
ATOM 1493 C CA . ASP A 1 197 ? -3.317 -13.524 22.061 1.00 92.00 197 ASP A CA 1
ATOM 1494 C C . ASP A 1 197 ? -2.638 -12.172 22.332 1.00 92.00 197 ASP A C 1
ATOM 1496 O O . ASP A 1 197 ? -1.509 -12.134 22.819 1.00 92.00 197 ASP A O 1
ATOM 1500 N N . GLY A 1 198 ? -3.325 -11.064 22.037 1.00 90.81 198 GLY A N 1
ATOM 1501 C CA . GLY A 1 198 ? -2.803 -9.711 22.213 1.00 90.81 198 GLY A CA 1
ATOM 1502 C C . GLY A 1 198 ? -1.670 -9.357 21.249 1.00 90.81 198 GLY A C 1
ATOM 1503 O O . GLY A 1 198 ? -0.973 -8.373 21.486 1.00 90.81 198 GLY A O 1
ATOM 1504 N N . ALA A 1 199 ? -1.455 -10.140 20.183 1.00 90.94 199 ALA A N 1
ATOM 1505 C CA . ALA A 1 199 ? -0.434 -9.813 19.199 1.00 90.94 199 ALA A CA 1
ATOM 1506 C C . ALA A 1 199 ? -0.806 -8.523 18.460 1.00 90.94 199 ALA A C 1
ATOM 1508 O O . ALA A 1 199 ? -1.909 -8.386 17.927 1.00 90.94 199 ALA A O 1
ATOM 1509 N N . GLU A 1 200 ? 0.143 -7.595 18.404 1.00 92.38 200 GLU A N 1
ATOM 1510 C CA . GLU A 1 200 ? -0.003 -6.315 17.726 1.00 92.38 200 GLU A CA 1
ATOM 1511 C C . GLU A 1 200 ? 1.151 -6.117 16.749 1.00 92.38 200 GLU A C 1
ATOM 1513 O O . GLU A 1 200 ? 2.309 -6.429 17.033 1.00 92.38 200 GLU A O 1
ATOM 1518 N N . SER A 1 201 ? 0.823 -5.551 15.595 1.00 89.50 201 SER A N 1
ATOM 1519 C CA . SER A 1 201 ? 1.796 -4.999 14.674 1.00 89.50 201 SER A CA 1
ATOM 1520 C C . SER A 1 201 ? 1.477 -3.536 14.418 1.00 89.50 201 SER A C 1
ATOM 1522 O O . SER A 1 201 ? 0.332 -3.209 14.113 1.00 89.50 201 SER A O 1
ATOM 1524 N N . ARG A 1 202 ? 2.476 -2.656 14.530 1.00 89.25 202 ARG A N 1
ATOM 1525 C CA . ARG A 1 202 ? 2.332 -1.213 14.321 1.00 89.25 202 ARG A CA 1
ATOM 1526 C C . ARG A 1 202 ? 3.363 -0.714 13.320 1.00 89.25 202 ARG A C 1
ATOM 1528 O O . ARG A 1 202 ? 4.546 -1.021 13.440 1.00 89.25 202 ARG A O 1
ATOM 1535 N N . PHE A 1 203 ? 2.908 0.096 12.373 1.00 81.25 203 PHE A N 1
ATOM 1536 C CA . PHE A 1 203 ? 3.743 0.762 11.386 1.00 81.25 203 PHE A CA 1
ATOM 1537 C C . PHE A 1 203 ? 3.390 2.249 11.337 1.00 81.25 203 PHE A C 1
ATOM 1539 O O . PHE A 1 203 ? 2.271 2.614 10.975 1.00 81.25 203 PHE A O 1
ATOM 1546 N N . ASP A 1 204 ? 4.350 3.095 11.708 1.00 82.12 204 ASP A N 1
ATOM 1547 C CA . ASP A 1 204 ? 4.201 4.547 11.691 1.00 82.12 204 ASP A CA 1
ATOM 1548 C C . ASP A 1 204 ? 4.912 5.118 10.460 1.00 82.12 204 ASP A C 1
ATOM 1550 O O . ASP A 1 204 ? 6.125 4.977 10.295 1.00 82.12 204 ASP A O 1
ATOM 1554 N N . TYR A 1 205 ? 4.146 5.776 9.594 1.00 77.31 205 TYR A N 1
ATOM 1555 C CA . TYR A 1 205 ? 4.631 6.401 8.373 1.00 77.31 205 TYR A CA 1
ATOM 1556 C C . TYR A 1 205 ? 4.563 7.930 8.501 1.00 77.31 205 TYR A C 1
ATOM 1558 O O . TYR A 1 205 ? 3.473 8.507 8.398 1.00 77.31 205 TYR A O 1
ATOM 1566 N N . PRO A 1 206 ? 5.699 8.615 8.726 1.00 69.00 206 PRO A N 1
ATOM 1567 C CA . PRO A 1 206 ? 5.724 10.068 8.798 1.00 69.00 206 PRO A CA 1
ATOM 1568 C C . PRO A 1 206 ? 5.576 10.647 7.381 1.00 69.00 206 PRO A C 1
ATOM 1570 O O . PRO A 1 206 ? 6.447 10.490 6.521 1.00 69.00 206 PRO A O 1
ATOM 1573 N N . TYR A 1 207 ? 4.462 11.327 7.119 1.00 63.25 207 TYR A N 1
ATOM 1574 C CA . TYR A 1 207 ? 4.140 11.938 5.830 1.00 63.25 207 TYR A CA 1
ATOM 1575 C C . TYR A 1 207 ? 4.880 13.281 5.687 1.00 63.25 207 TYR A C 1
ATOM 1577 O O . TYR A 1 207 ? 4.319 14.367 5.848 1.00 63.25 207 TYR A O 1
ATOM 1585 N N . MET A 1 208 ? 6.193 13.200 5.444 1.00 49.44 208 MET A N 1
ATOM 1586 C CA . MET A 1 208 ? 7.112 14.350 5.459 1.00 49.44 208 MET A CA 1
ATOM 1587 C C . MET A 1 208 ? 7.370 14.990 4.085 1.00 49.44 208 MET A C 1
ATOM 1589 O O . MET A 1 208 ? 8.131 15.951 4.005 1.00 49.44 208 MET A O 1
ATOM 1593 N N . VAL A 1 209 ? 6.778 14.489 2.993 1.00 44.56 209 VAL A N 1
ATOM 1594 C CA . VAL A 1 209 ? 7.122 14.932 1.627 1.00 44.56 209 VAL A CA 1
ATOM 1595 C C . VAL A 1 209 ? 5.870 15.222 0.795 1.00 44.56 209 VAL A C 1
ATOM 1597 O O . VAL A 1 209 ? 4.911 14.462 0.835 1.00 44.56 209 VAL A O 1
ATOM 1600 N N . GLN A 1 210 ? 5.899 16.291 -0.012 1.00 45.22 210 GLN A N 1
ATOM 1601 C CA . GLN A 1 210 ? 4.833 16.703 -0.950 1.00 45.22 210 GLN A CA 1
ATOM 1602 C C . GLN A 1 210 ? 4.586 15.721 -2.118 1.00 45.22 210 GLN A C 1
ATOM 1604 O O . GLN A 1 210 ? 3.754 15.985 -2.985 1.00 45.22 210 GLN A O 1
ATOM 1609 N N . HIS A 1 211 ? 5.301 14.595 -2.184 1.00 46.09 211 HIS A N 1
ATOM 1610 C CA . HIS A 1 211 ? 5.087 13.588 -3.218 1.00 46.09 211 HIS A CA 1
ATOM 1611 C C . HIS A 1 211 ? 3.996 12.615 -2.761 1.00 46.09 211 HIS A C 1
ATOM 1613 O O . HIS A 1 211 ? 4.185 11.884 -1.793 1.00 46.09 211 HIS A O 1
ATOM 1619 N N . GLN A 1 212 ? 2.856 12.650 -3.461 1.00 50.97 212 GLN A N 1
ATOM 1620 C CA . GLN A 1 212 ? 1.626 11.916 -3.150 1.00 50.97 212 GLN A CA 1
ATOM 1621 C C . GLN A 1 212 ? 1.902 10.434 -2.846 1.00 50.97 212 GLN A C 1
ATOM 1623 O O . GLN A 1 212 ? 2.208 9.646 -3.744 1.00 50.97 212 GLN A O 1
ATOM 1628 N N . VAL A 1 213 ? 1.770 10.034 -1.579 1.00 50.91 213 VAL A N 1
ATOM 1629 C CA . VAL A 1 213 ? 1.742 8.611 -1.220 1.00 50.91 213 VAL A CA 1
ATOM 1630 C C . VAL A 1 213 ? 0.323 8.119 -1.442 1.00 50.91 213 VAL A C 1
ATOM 1632 O O . VAL A 1 213 ? -0.561 8.355 -0.627 1.00 50.91 213 VAL A O 1
ATOM 1635 N N . TYR A 1 214 ? 0.093 7.439 -2.562 1.00 66.50 214 TYR A N 1
ATOM 1636 C CA . TYR A 1 214 ? -1.231 6.899 -2.879 1.00 66.50 214 TYR A CA 1
ATOM 1637 C C . TYR A 1 214 ? -1.605 5.698 -2.005 1.00 66.50 214 TYR A C 1
ATOM 1639 O O . TYR A 1 214 ? -2.788 5.430 -1.823 1.00 66.50 214 TYR A O 1
ATOM 1647 N N . SER A 1 215 ? -0.629 4.971 -1.450 1.00 77.88 215 SER A N 1
ATOM 1648 C CA . SER A 1 215 ? -0.902 3.817 -0.591 1.00 77.88 215 SER A CA 1
ATOM 1649 C C . SER A 1 215 ? 0.234 3.494 0.376 1.00 77.88 215 SER A C 1
ATOM 1651 O O . SER A 1 215 ? 1.397 3.492 -0.027 1.00 77.88 215 SER A O 1
ATOM 1653 N N . VAL A 1 216 ? -0.115 3.137 1.610 1.00 82.19 216 VAL A N 1
ATOM 1654 C CA . VAL A 1 216 ? 0.793 2.675 2.670 1.00 82.19 216 VAL A CA 1
ATOM 1655 C C . VAL A 1 216 ? 0.282 1.331 3.176 1.00 82.19 216 VAL A C 1
ATOM 1657 O O . VAL A 1 216 ? -0.910 1.186 3.427 1.00 82.19 216 VAL A O 1
ATOM 1660 N N . PHE A 1 217 ? 1.154 0.343 3.331 1.00 83.12 217 PHE A N 1
ATOM 1661 C CA . PHE A 1 217 ? 0.814 -0.936 3.956 1.00 83.12 217 PHE A CA 1
ATOM 1662 C C . PHE A 1 217 ? 1.516 -1.050 5.308 1.00 83.12 217 PHE A C 1
ATOM 1664 O O . PHE A 1 217 ? 2.589 -0.482 5.496 1.00 83.12 217 PHE A O 1
ATOM 1671 N N . GLY A 1 218 ? 0.883 -1.747 6.247 1.00 84.06 218 GLY A N 1
ATOM 1672 C CA . GLY A 1 218 ? 1.515 -2.134 7.502 1.00 84.06 218 GLY A CA 1
ATOM 1673 C C . GLY A 1 218 ? 2.045 -3.561 7.452 1.00 84.06 218 GLY A C 1
ATOM 1674 O O . GLY A 1 218 ? 1.973 -4.248 6.430 1.00 84.06 218 GLY A O 1
ATOM 1675 N N . ASN A 1 219 ? 2.549 -3.996 8.597 1.00 89.12 219 ASN A N 1
ATOM 1676 C CA . ASN A 1 219 ? 3.140 -5.312 8.781 1.00 89.12 219 ASN A CA 1
ATOM 1677 C C . ASN A 1 219 ? 2.076 -6.376 9.087 1.00 89.12 219 ASN A C 1
ATOM 1679 O O . ASN A 1 219 ? 0.927 -6.065 9.423 1.00 89.12 219 ASN A O 1
ATOM 1683 N N . ILE A 1 220 ? 2.463 -7.641 8.931 1.00 89.38 220 ILE A N 1
ATOM 1684 C CA . ILE A 1 220 ? 1.530 -8.767 8.934 1.00 89.38 220 ILE A CA 1
ATOM 1685 C C . ILE A 1 220 ? 1.245 -9.328 10.327 1.00 89.38 220 ILE A C 1
ATOM 1687 O O . ILE A 1 220 ? 2.105 -9.320 11.204 1.00 89.38 220 ILE A O 1
ATOM 1691 N N . LEU A 1 221 ? 0.058 -9.910 10.497 1.00 92.88 221 LEU A N 1
ATOM 1692 C CA . LEU A 1 221 ? -0.268 -10.860 11.560 1.00 92.88 221 LEU A CA 1
ATOM 1693 C C . LEU A 1 221 ? -0.803 -12.161 10.957 1.00 92.88 221 LEU A C 1
ATOM 1695 O O . LEU A 1 221 ? -1.606 -12.140 10.027 1.00 92.88 221 LEU A O 1
ATOM 1699 N N . ALA A 1 222 ? -0.398 -13.301 11.504 1.00 90.81 222 ALA A N 1
ATOM 1700 C CA . ALA A 1 222 ? -0.903 -14.612 11.114 1.00 90.81 222 ALA A CA 1
ATOM 1701 C C . ALA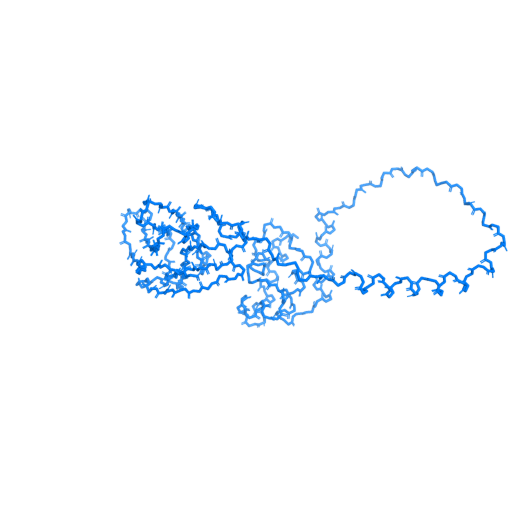 A 1 222 ? -2.387 -14.796 11.504 1.00 90.81 222 ALA A C 1
ATOM 1703 O O . ALA A 1 222 ? -2.817 -14.389 12.585 1.00 90.81 222 ALA A O 1
ATOM 1704 N N . THR A 1 223 ? -3.176 -15.476 10.670 1.00 87.00 223 THR A N 1
ATOM 1705 C CA . THR A 1 223 ? -4.622 -15.707 10.895 1.00 87.00 223 THR A CA 1
ATOM 1706 C C . THR A 1 223 ? -4.929 -16.973 11.698 1.00 87.00 223 THR A C 1
ATOM 1708 O O . THR A 1 223 ? -6.063 -17.207 12.104 1.00 87.00 223 THR A O 1
ATOM 1711 N N . GLY A 1 224 ? -3.921 -17.806 11.983 1.00 83.12 224 GLY A N 1
ATOM 1712 C CA . GLY A 1 224 ? -4.111 -19.131 12.591 1.00 83.12 224 GLY A CA 1
ATOM 1713 C C . GLY A 1 224 ? -4.525 -19.152 14.069 1.00 83.12 224 GLY A C 1
ATOM 1714 O O . GLY A 1 224 ? -4.744 -20.235 14.605 1.00 83.12 224 GLY A O 1
ATOM 1715 N N . ARG A 1 225 ? -4.603 -17.995 14.739 1.00 83.94 225 ARG A N 1
ATOM 1716 C CA . ARG A 1 225 ? -4.836 -17.884 16.193 1.00 83.94 225 ARG A CA 1
ATOM 1717 C C . ARG A 1 225 ? -6.076 -17.072 16.575 1.00 83.94 225 ARG A C 1
ATOM 1719 O O . ARG A 1 225 ? -6.266 -16.789 17.749 1.00 83.94 225 ARG A O 1
ATOM 1726 N N . GLY A 1 226 ? -6.920 -16.711 15.612 1.00 89.69 226 GLY A N 1
ATOM 1727 C CA . GLY A 1 226 ? -8.155 -15.964 15.850 1.00 89.69 226 GLY A CA 1
ATOM 1728 C C . GLY A 1 226 ? -8.365 -14.848 14.835 1.00 89.69 226 GLY A C 1
ATOM 1729 O O . GLY A 1 226 ? -7.627 -14.738 13.856 1.00 89.69 226 GLY A O 1
ATOM 1730 N N . CYS A 1 227 ? -9.376 -14.018 15.089 1.00 95.31 227 CYS A N 1
ATOM 1731 C CA . CYS A 1 227 ? -9.672 -12.879 14.234 1.00 95.31 227 CYS A CA 1
ATOM 1732 C C . CYS A 1 227 ? -8.614 -11.787 14.384 1.00 95.31 227 CYS A C 1
ATOM 1734 O O . CYS A 1 227 ? -7.988 -11.645 15.435 1.00 95.31 227 CYS A O 1
ATOM 1736 N N . VAL A 1 228 ? -8.445 -11.003 13.329 1.00 96.56 228 VAL A N 1
ATOM 1737 C CA . VAL A 1 228 ? -7.579 -9.835 13.311 1.00 96.56 228 VAL A CA 1
ATOM 1738 C C . VAL A 1 228 ? -8.407 -8.638 12.881 1.00 96.56 228 VAL A C 1
ATOM 1740 O O . VAL A 1 228 ? -9.182 -8.712 11.926 1.00 96.56 228 VAL A O 1
ATOM 1743 N N . GLU A 1 229 ? -8.233 -7.535 13.589 1.00 96.75 229 GLU A N 1
ATOM 1744 C CA . GLU A 1 229 ? -8.710 -6.223 13.171 1.00 96.75 229 GLU A CA 1
ATOM 1745 C C . GLU A 1 229 ? -7.526 -5.370 12.728 1.00 96.75 229 GLU A C 1
ATOM 1747 O O . GLU A 1 229 ? -6.402 -5.529 13.215 1.00 96.75 229 GLU A O 1
ATOM 1752 N N . VAL A 1 230 ? -7.771 -4.453 11.796 1.00 97.81 230 VAL A N 1
ATOM 1753 C CA . VAL A 1 230 ? -6.774 -3.460 11.409 1.00 97.81 230 VAL A CA 1
ATOM 1754 C C . VAL A 1 230 ? -7.317 -2.058 11.628 1.00 97.81 230 VAL A C 1
ATOM 1756 O O . VAL A 1 230 ? -8.494 -1.792 11.385 1.00 97.81 230 VAL A O 1
ATOM 1759 N N . THR A 1 231 ? -6.459 -1.154 12.094 1.00 97.75 231 THR A N 1
ATOM 1760 C CA . THR A 1 231 ? -6.811 0.238 12.388 1.00 97.75 231 THR A CA 1
ATOM 1761 C C . THR A 1 231 ? -5.843 1.205 11.721 1.00 97.75 231 THR A C 1
ATOM 1763 O O . THR A 1 231 ? -4.684 0.878 11.453 1.00 97.75 231 THR A O 1
ATOM 1766 N N . ILE A 1 232 ? -6.333 2.413 11.464 1.00 96.25 232 ILE A N 1
ATOM 1767 C CA . ILE A 1 232 ? -5.538 3.562 11.043 1.00 96.25 232 ILE A CA 1
ATOM 1768 C C . ILE A 1 232 ? -5.799 4.731 11.981 1.00 96.25 232 ILE A C 1
ATOM 1770 O O . ILE A 1 232 ? -6.936 4.989 12.378 1.00 96.25 232 ILE A O 1
ATOM 1774 N N . GLU A 1 233 ? -4.742 5.468 12.284 1.00 95.06 233 GLU A N 1
ATOM 1775 C CA . GLU A 1 233 ? -4.804 6.786 12.893 1.00 95.06 233 GLU A CA 1
ATOM 1776 C C . GLU A 1 233 ? -3.959 7.757 12.073 1.00 95.06 233 GLU A C 1
ATOM 1778 O O . GLU A 1 233 ? -2.812 7.463 11.748 1.00 95.06 233 GLU A O 1
ATOM 1783 N N . ILE A 1 234 ? -4.533 8.905 11.726 1.00 91.88 234 ILE A N 1
ATOM 1784 C CA . ILE A 1 234 ? -3.823 10.005 11.075 1.00 91.88 234 ILE A CA 1
ATOM 1785 C C . ILE A 1 234 ? -3.750 11.140 12.085 1.00 91.88 234 ILE A C 1
ATOM 1787 O O . ILE A 1 234 ? -4.792 11.625 12.529 1.00 91.88 234 ILE A O 1
ATOM 1791 N N . SER A 1 235 ? -2.544 11.558 12.455 1.00 91.38 235 SER A N 1
ATOM 1792 C CA . SER A 1 235 ? -2.318 12.626 13.431 1.00 91.38 235 SER A CA 1
ATOM 1793 C C . SER A 1 235 ? -1.382 13.700 12.889 1.00 91.38 235 SER A C 1
ATOM 1795 O O . SER A 1 235 ? -0.474 13.401 12.122 1.00 91.38 235 SER A O 1
ATOM 1797 N N . SER A 1 236 ? -1.590 14.966 13.249 1.00 86.06 236 SER A N 1
ATOM 1798 C CA . SER A 1 236 ? -0.625 16.032 12.946 1.00 86.06 236 SER A CA 1
ATOM 1799 C C . SER A 1 236 ? 0.674 15.824 13.726 1.00 86.06 236 SER A C 1
ATOM 1801 O O . SER A 1 236 ? 0.652 15.343 14.856 1.00 86.06 236 SER A O 1
ATOM 1803 N N . ALA A 1 237 ? 1.813 16.187 13.134 1.00 72.81 237 ALA A N 1
ATOM 1804 C CA . ALA A 1 237 ? 3.116 16.061 1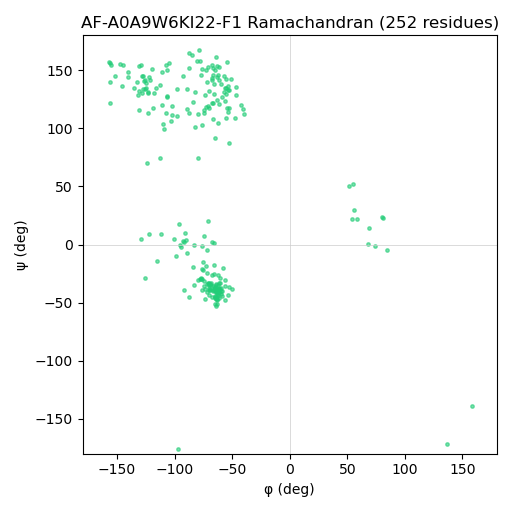3.781 1.00 72.81 237 ALA A CA 1
ATOM 1805 C C . ALA A 1 237 ? 3.291 17.054 14.944 1.00 72.81 237 ALA A C 1
ATOM 1807 O O . ALA A 1 237 ? 3.909 16.698 15.945 1.00 72.81 237 ALA A O 1
ATOM 1808 N N . ASP A 1 238 ? 2.736 18.269 14.833 1.00 72.44 238 ASP A N 1
ATOM 1809 C CA . ASP A 1 238 ? 2.824 19.299 15.874 1.00 72.44 238 ASP A CA 1
ATOM 1810 C C . ASP A 1 238 ? 1.665 20.326 15.788 1.00 72.44 238 ASP A C 1
ATOM 1812 O O . ASP A 1 238 ? 1.501 20.955 14.737 1.00 72.44 238 ASP A O 1
ATOM 1816 N N . PRO A 1 239 ? 0.845 20.509 16.847 1.00 72.25 239 PRO A N 1
ATOM 1817 C CA . PRO A 1 239 ? 0.718 19.628 18.011 1.00 72.25 239 PRO A CA 1
ATOM 1818 C C . PRO A 1 239 ? 0.097 18.284 17.608 1.00 72.25 239 PRO A C 1
ATOM 1820 O O . PRO A 1 239 ? -0.658 18.224 16.638 1.00 72.25 239 PRO A O 1
ATOM 1823 N N . ALA A 1 240 ? 0.363 17.212 18.362 1.00 77.19 240 ALA A N 1
ATOM 1824 C CA . ALA A 1 240 ? -0.179 15.876 18.093 1.00 77.19 240 ALA A CA 1
ATOM 1825 C C . ALA A 1 240 ? -1.711 15.833 18.254 1.00 77.19 240 ALA A C 1
ATOM 1827 O O . ALA A 1 240 ? -2.234 15.607 19.345 1.00 77.19 240 ALA A O 1
ATOM 1828 N N . THR A 1 241 ? -2.434 16.059 17.157 1.00 89.56 241 THR A N 1
ATOM 1829 C CA . THR A 1 241 ? -3.900 16.056 17.108 1.00 89.56 241 THR A CA 1
ATOM 1830 C C . THR A 1 241 ? -4.357 14.960 16.167 1.00 89.56 241 THR A C 1
ATOM 1832 O O . THR A 1 241 ? -3.880 14.866 15.039 1.00 89.56 241 THR A O 1
ATOM 1835 N N . VAL A 1 242 ? -5.291 14.128 16.618 1.00 93.38 242 VAL A N 1
ATOM 1836 C CA . VAL A 1 242 ? -5.883 13.083 15.780 1.00 93.38 242 VAL A CA 1
ATOM 1837 C C . VAL A 1 242 ? -6.824 13.733 14.769 1.00 93.38 242 VAL A C 1
ATOM 1839 O O . VAL A 1 242 ? -7.810 14.356 15.153 1.00 93.38 242 VAL A O 1
ATOM 1842 N N . LEU A 1 243 ? -6.519 13.568 13.485 1.00 92.44 243 LEU A N 1
ATOM 1843 C CA . LEU A 1 243 ? -7.287 14.111 12.366 1.00 92.44 243 LEU A CA 1
ATOM 1844 C C . LEU A 1 243 ? -8.341 13.118 11.868 1.00 92.44 243 LEU A C 1
ATOM 1846 O O . LEU A 1 243 ? -9.460 13.510 11.553 1.00 92.44 243 LEU A O 1
ATOM 1850 N N . ALA A 1 244 ? -7.998 11.829 11.819 1.00 94.12 244 ALA A N 1
ATOM 1851 C CA . ALA A 1 244 ? -8.927 10.770 11.442 1.00 94.12 244 ALA A CA 1
ATOM 1852 C C . ALA A 1 244 ? -8.531 9.414 12.024 1.00 94.12 244 ALA A C 1
ATOM 1854 O O . ALA A 1 244 ? -7.357 9.137 12.280 1.00 94.12 244 ALA A O 1
ATOM 1855 N N . ARG A 1 245 ? -9.537 8.551 12.191 1.00 96.75 245 ARG A N 1
ATOM 1856 C CA . ARG A 1 245 ? -9.388 7.143 12.559 1.00 96.75 245 ARG A CA 1
ATOM 1857 C C . ARG A 1 245 ? -10.382 6.295 11.779 1.00 96.75 245 ARG A C 1
ATOM 1859 O O . ARG A 1 245 ? -11.484 6.752 11.489 1.00 96.75 245 ARG A O 1
ATOM 1866 N N . ALA A 1 246 ? -9.996 5.061 11.493 1.00 97.38 246 ALA A N 1
ATOM 1867 C CA . ALA A 1 246 ? -10.899 4.016 11.028 1.00 97.38 246 ALA A CA 1
ATOM 1868 C C . ALA A 1 246 ? -10.409 2.659 11.540 1.00 97.38 246 ALA A C 1
ATOM 1870 O O . ALA A 1 246 ? -9.219 2.486 11.818 1.00 97.38 246 ALA A O 1
ATOM 1871 N N . ALA A 1 247 ? -11.323 1.705 11.665 1.00 97.56 247 ALA A N 1
ATOM 1872 C CA . ALA A 1 247 ? -11.022 0.348 12.094 1.00 97.56 247 ALA A CA 1
ATOM 1873 C C . ALA A 1 247 ? -11.952 -0.623 11.378 1.00 97.56 247 ALA A C 1
ATOM 1875 O O . ALA A 1 247 ? -13.146 -0.354 11.266 1.00 97.56 247 ALA A O 1
ATOM 1876 N N . THR A 1 248 ? -11.409 -1.739 10.904 1.00 97.44 248 THR A N 1
ATOM 1877 C CA . THR A 1 248 ? -12.229 -2.830 10.374 1.00 97.44 248 THR A CA 1
ATOM 1878 C C . THR A 1 248 ? -12.837 -3.635 11.520 1.00 97.44 248 THR A C 1
ATOM 1880 O O . THR A 1 248 ? -12.258 -3.671 12.607 1.00 97.44 248 THR A O 1
ATOM 1883 N N . PRO A 1 249 ? -13.935 -4.374 11.291 1.00 97.12 249 PRO A N 1
ATOM 1884 C CA . PRO A 1 249 ? -14.324 -5.449 12.193 1.00 97.12 249 PRO A CA 1
ATOM 1885 C C . PRO A 1 249 ? -13.174 -6.452 12.385 1.00 97.12 249 PRO A C 1
ATOM 1887 O O . PRO A 1 249 ? -12.303 -6.589 11.519 1.00 97.12 249 PRO A O 1
ATOM 1890 N N . CYS A 1 250 ? -13.199 -7.189 13.495 1.00 96.25 250 CYS A N 1
ATOM 1891 C CA . CYS A 1 250 ? -12.281 -8.305 13.709 1.00 96.25 250 CYS A CA 1
ATOM 1892 C C . CYS A 1 250 ? -12.709 -9.492 12.839 1.00 96.25 250 CYS A C 1
ATOM 1894 O O . CYS A 1 250 ? -13.795 -10.045 13.024 1.00 96.25 250 CYS A O 1
ATOM 1896 N N . LEU A 1 251 ? -11.870 -9.887 11.878 1.00 95.56 251 LEU A N 1
ATOM 1897 C CA . LEU A 1 251 ? -12.194 -10.909 10.877 1.00 95.56 251 LEU A CA 1
ATOM 1898 C C . LEU A 1 251 ? -11.195 -12.068 10.916 1.00 95.56 251 LEU A C 1
ATOM 1900 O O . LEU A 1 251 ? -10.005 -11.863 11.129 1.00 95.56 251 LEU A O 1
ATOM 1904 N N . SER A 1 252 ? -11.678 -13.294 10.688 1.00 91.94 252 SER A N 1
ATOM 1905 C CA . SER A 1 252 ? -10.843 -14.504 10.560 1.00 91.94 252 SER A CA 1
ATOM 1906 C C . SER A 1 252 ? -10.902 -15.027 9.123 1.00 91.94 252 SER A C 1
ATOM 1908 O O . SER A 1 252 ? -11.634 -15.983 8.861 1.00 91.94 252 SER A O 1
ATOM 1910 N N . PRO A 1 253 ? -10.227 -14.374 8.163 1.00 83.75 253 PRO A N 1
ATOM 1911 C CA . PRO A 1 253 ? -10.205 -14.865 6.795 1.00 83.75 253 PRO A CA 1
ATOM 1912 C C . PRO A 1 253 ? -9.470 -16.213 6.728 1.00 83.75 253 PRO A C 1
ATOM 1914 O O . PRO A 1 253 ? -8.462 -16.416 7.413 1.00 83.75 253 PRO A O 1
ATOM 1917 N N . ALA A 1 254 ? -10.041 -17.130 5.944 1.00 74.69 254 ALA A N 1
ATOM 1918 C CA . ALA A 1 254 ? -9.585 -18.508 5.768 1.00 74.69 254 ALA A CA 1
ATOM 1919 C C . ALA A 1 254 ? -8.747 -18.670 4.498 1.00 74.69 254 ALA A C 1
ATOM 1921 O O . ALA A 1 254 ? -9.029 -17.951 3.509 1.00 74.69 254 ALA A O 1
#

InterPro domains:
  IPR001387 Cro/C1-type, helix-turn-helix domain [SM00530] (8-64)
  IPR001387 Cro/C1-type, helix-turn-helix domain [cd00093] (9-62)
  IPR021224 Protein of unknown function DUF2690 [PF10901] (132-178)

Sequence (254 aa):
MITEFVADLARLRQEAGQPSLRRMAEKGHYSHTALSSVLSGKRLPSQELTMAFVRACDGDESVWRARWEREHAELNPPPAPAAALPAAPPRRRPAWWTIAAPVALSLLLAAGIAGYLATRPAERTAPAAPVALDGTDPQEQHCQADAVSVHTEPVPGYGSLTLRHSPHCRAVWPLYVSTEQVPPGVTISLRAVRPADGAESRFDYPYMVQHQVYSVFGNILATGRGCVEVTIEISSADPATVLARAATPCLSPA

Nearest PDB structures (foldseek):
  3f52-assembly1_A  TM=6.799E-01  e=1.057E-02  Corynebacterium glutamicum
  4i6u-assembly1_A  TM=6.729E-01  e=3.440E-02  Enterobacter sp. RFL1396
  4u3c-assembly3_E  TM=3.888E-01  e=2.141E-01  Mycobacterium tuberculosis CDC1551
  1n26-assembly1_A  TM=4.419E-01  e=2.013E+00  Homo sapiens
  8qy6-assembly1_F  TM=4.332E-01  e=6.549E+00  Homo sapiens

pLDDT: mean 78.59, std 14.85, range [44.56, 97.81]